Protein AF-A0A2V8G680-F1 (afdb_monomer)

Solvent-accessible surface area (backbone atoms only — not comparable to full-atom values): 12994 Å² total; per-residue (Å²): 142,80,86,82,80,80,78,80,77,82,78,77,76,82,74,88,68,82,79,74,78,67,34,54,28,15,37,29,29,53,39,60,62,35,61,92,33,38,63,59,24,50,52,25,58,73,55,29,75,52,75,62,48,34,36,27,34,24,34,37,50,54,82,73,49,31,65,66,48,45,65,73,75,55,82,48,91,48,58,45,80,43,80,43,74,67,73,53,68,86,53,36,51,60,50,25,57,75,70,44,68,27,82,39,79,44,81,43,60,40,61,26,37,50,43,41,58,49,63,44,52,51,51,54,54,48,74,74,33,95,61,55,78,46,79,52,56,41,27,35,28,18,46,99,86,64,51,75,78,49,46,48,60,80,78,41,76,64,79,65,51,80,54,64,90,78,60,90,80,85,75,86,78,77,76,94,83,70,76,32,39,40,43,40,65,95,55,66,54,75,42,69,64,82,95,80,81,91,74,91,77,82,87,82,86,84,80,87,84,137

Radius of gyration: 22.03 Å; Cα contacts (8 Å, |Δi|>4): 298; chains: 1; bounding box: 46×62×82 Å

Sequence (210 aa):
MTPIALRQQHQREPRSSIAVPAPIVSVAICTYNSLRFIDETLQSVFAQTFQDFEIVLVDDGSTDGSVDFIERHHSDPRVTIVRQPHQSLRVARPSAVAHSNGEFIAFLDQDDVWLPNKLERQVAAGRASEDAALIFSDCWLIDDSGHTIGRLSDQYDFSATSNCCSAGASSRIPPRSCARRLCDLSEASITTTSTSAITTSGYDSHAGTV

Secondary structure (DSSP, 8-state):
--PPPP-------------PPPPSEEEEEEESS-TTTHHHHHHHHHT-S---EEEEEEE----SSHHHHHHHH---TTEEEEE--S--HHHHHHHHHHT--SSEEEEEETT-EE-TTHHHHHHHHHHT-TTEEEEEEEEEEE-TTS-EEEEHHHHS-GGGGGGTTS-----PPPPTTS-EEEEEEEEEEEEE--S-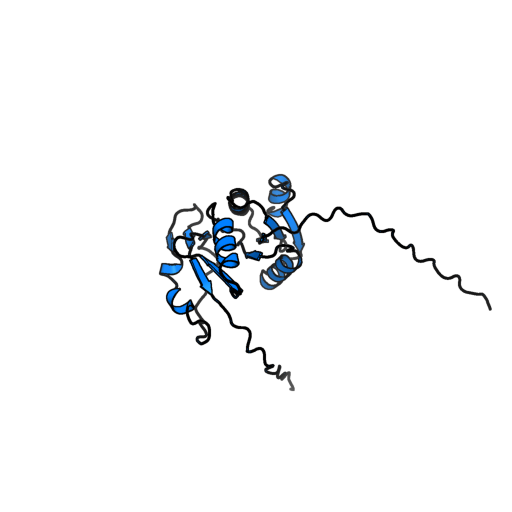--------------

Nearest PDB structures (foldseek):
  2z87-assembly3_B  TM=9.555E-01  e=1.726E-08  Escherichia coli
  8vh7-assembly2_B  TM=8.811E-01  e=2.514E-08  Pasteurella multocida
  1qgs-assembly1_A  TM=8.983E-01  e=1.064E-07  Bacillus subtilis
  1h7q-assembly1_A  TM=8.519E-01  e=4.422E-08  Bacillus subtilis
  1h7l-assembly1_A  TM=8.268E-01  e=8.281E-08  Bacillus subtilis

Foldseek 3Di:
DDDDDDDDDPDDDDDPDPPDDAFQEEEQEEDAQLLLAQVQAVVLVVLAPDDRYAYEYEYQAHDNCNVVCCVVPPPDPSYDYHYDHHDDPVVSVVVSVVPHRHPYYHYDYSRAHEDRHVVVVQSVVPVVDVQFPDKAAKWFWAFSVGHGPGIPCVVDVCVVLQPVVDDDDDDDDPPPPTTHTYGDHPPIDTHGDDPDDPDDDDDDDDDDDD

Structure (mmCIF, N/CA/C/O backbone):
data_AF-A0A2V8G680-F1
#
_entry.id   AF-A0A2V8G680-F1
#
loop_
_atom_site.group_PDB
_atom_site.id
_atom_site.type_symbol
_atom_site.label_atom_id
_atom_site.label_alt_id
_atom_site.label_comp_id
_atom_site.label_asym_id
_atom_site.label_entity_id
_atom_site.label_seq_id
_atom_site.pdbx_PDB_ins_code
_atom_site.Cartn_x
_atom_site.Cartn_y
_atom_site.Cartn_z
_atom_site.occupancy
_atom_site.B_iso_or_equiv
_atom_site.auth_seq_id
_atom_site.auth_comp_id
_atom_site.auth_asym_id
_atom_site.auth_atom_id
_atom_site.pdbx_PDB_model_num
ATOM 1 N N . MET A 1 1 ? -0.662 -8.712 65.184 1.00 43.12 1 MET A N 1
ATOM 2 C CA . MET A 1 1 ? 0.226 -8.823 64.008 1.00 43.12 1 MET A CA 1
ATOM 3 C C . MET A 1 1 ? -0.282 -9.981 63.169 1.00 43.12 1 MET A C 1
ATOM 5 O O . MET A 1 1 ? -0.150 -11.119 63.593 1.00 43.12 1 MET A O 1
ATOM 9 N N . THR A 1 2 ? -0.953 -9.688 62.059 1.00 34.62 2 THR A N 1
ATOM 10 C CA . THR A 1 2 ? -1.605 -10.683 61.191 1.00 34.62 2 THR A CA 1
ATOM 11 C C . THR A 1 2 ? -0.792 -10.770 59.900 1.00 34.62 2 THR A C 1
ATOM 13 O O . THR A 1 2 ? -0.533 -9.714 59.320 1.00 34.62 2 THR A O 1
ATOM 16 N N . PRO A 1 3 ? -0.340 -11.949 59.442 1.00 44.12 3 PRO A N 1
ATOM 17 C CA . PRO A 1 3 ? 0.428 -12.021 58.208 1.00 44.12 3 PRO A CA 1
ATOM 18 C C . PRO A 1 3 ? -0.498 -11.839 56.997 1.00 44.12 3 PRO A C 1
ATOM 20 O O . PRO A 1 3 ? -1.573 -12.431 56.913 1.00 44.12 3 PRO A O 1
ATOM 23 N N . ILE A 1 4 ? -0.065 -10.990 56.066 1.00 41.56 4 ILE A N 1
ATOM 24 C CA . ILE A 1 4 ? -0.702 -10.750 54.770 1.00 41.56 4 ILE A CA 1
ATOM 25 C C . ILE A 1 4 ? -0.419 -11.964 53.876 1.00 41.56 4 ILE A C 1
ATOM 27 O O . ILE A 1 4 ? 0.738 -12.310 53.644 1.00 41.56 4 ILE A O 1
ATOM 31 N N . ALA A 1 5 ? -1.470 -12.613 53.375 1.00 43.75 5 ALA A N 1
ATOM 32 C CA . ALA A 1 5 ? -1.354 -13.693 52.402 1.00 43.75 5 ALA A CA 1
ATOM 33 C C . ALA A 1 5 ? -0.843 -13.145 51.056 1.00 43.75 5 ALA A C 1
ATOM 35 O O . ALA A 1 5 ? -1.458 -12.250 50.471 1.00 43.75 5 ALA A O 1
ATOM 36 N N . LEU A 1 6 ? 0.274 -13.688 50.557 1.00 42.22 6 LEU A N 1
ATOM 37 C CA . LEU A 1 6 ? 0.757 -13.413 49.204 1.00 42.22 6 LEU A CA 1
ATOM 38 C C . LEU A 1 6 ? -0.286 -13.891 48.183 1.00 42.22 6 LEU A C 1
ATOM 40 O O . LEU A 1 6 ? -0.616 -15.076 48.122 1.00 42.22 6 LEU A O 1
ATOM 44 N N . ARG A 1 7 ? -0.774 -12.965 47.349 1.00 44.88 7 ARG A N 1
ATOM 45 C CA . ARG A 1 7 ? -1.528 -13.288 46.133 1.00 44.88 7 ARG A CA 1
ATOM 46 C C . ARG A 1 7 ? -0.656 -14.161 45.233 1.00 44.88 7 ARG A C 1
ATOM 48 O O . ARG A 1 7 ? 0.364 -13.698 44.729 1.00 44.88 7 ARG A O 1
ATOM 55 N N . GLN A 1 8 ? -1.085 -15.399 45.009 1.00 45.25 8 GLN A N 1
ATOM 56 C CA . GLN A 1 8 ? -0.527 -16.253 43.968 1.00 45.25 8 GLN A CA 1
ATOM 57 C C . GLN A 1 8 ? -0.794 -15.592 42.611 1.00 45.25 8 GLN A C 1
ATOM 59 O O . GLN A 1 8 ? -1.942 -15.396 42.207 1.00 45.25 8 GLN A O 1
ATOM 64 N N . GLN A 1 9 ? 0.278 -15.184 41.937 1.00 45.91 9 GLN A N 1
ATOM 65 C CA . GLN A 1 9 ? 0.225 -14.769 40.544 1.00 45.91 9 GLN A CA 1
ATOM 66 C C . GLN A 1 9 ? -0.119 -16.009 39.716 1.00 45.91 9 GLN A C 1
ATOM 68 O O . GLN A 1 9 ? 0.643 -16.971 39.693 1.00 45.91 9 GLN A O 1
ATOM 73 N N . HIS A 1 10 ? -1.282 -15.995 39.064 1.00 44.25 10 HIS A N 1
ATOM 74 C CA . HIS A 1 10 ? -1.621 -16.969 38.033 1.00 44.25 10 HIS A CA 1
ATOM 75 C C . HIS A 1 10 ? -0.584 -16.856 36.910 1.00 44.25 10 HIS A C 1
ATOM 77 O O . HIS A 1 10 ? -0.641 -15.930 36.099 1.00 44.25 10 HIS A O 1
ATOM 83 N N . GLN A 1 11 ? 0.373 -17.779 36.874 1.00 42.06 11 GLN A N 1
ATOM 84 C CA . GLN A 1 11 ? 1.239 -17.967 35.720 1.00 42.06 11 GLN A CA 1
ATOM 85 C C . GLN A 1 11 ? 0.372 -18.552 34.599 1.00 42.06 11 GLN A C 1
ATOM 87 O O . GLN A 1 11 ? -0.212 -19.624 34.744 1.00 42.06 11 GLN A O 1
ATOM 92 N N . ARG A 1 12 ? 0.205 -17.801 33.505 1.00 46.22 12 ARG A N 1
ATOM 93 C CA . ARG A 1 12 ? -0.400 -18.329 32.279 1.00 46.22 12 ARG A CA 1
ATOM 94 C C . ARG A 1 12 ? 0.621 -19.254 31.626 1.00 46.22 12 ARG A C 1
ATOM 96 O O . ARG A 1 12 ? 1.667 -18.786 31.189 1.00 46.22 12 ARG A O 1
ATOM 103 N N . GLU A 1 13 ? 0.291 -20.538 31.565 1.00 39.00 13 GLU A N 1
ATOM 104 C CA . GLU A 1 13 ? 1.014 -21.537 30.775 1.00 39.00 13 GLU A CA 1
ATOM 105 C C . GLU A 1 13 ? 1.167 -21.064 29.315 1.00 39.00 13 GLU A C 1
ATOM 107 O O . GLU A 1 13 ? 0.198 -20.548 28.736 1.00 39.00 13 GLU A O 1
ATOM 112 N N . PRO A 1 14 ? 2.349 -21.226 28.694 1.00 43.62 14 PRO A N 1
ATOM 113 C CA . PRO A 1 14 ? 2.548 -20.850 27.307 1.00 43.62 14 PRO A CA 1
ATOM 114 C C . PRO A 1 14 ? 1.749 -21.806 26.417 1.00 43.62 14 PRO A C 1
ATOM 116 O O . PRO A 1 14 ? 2.054 -22.993 26.300 1.00 43.62 14 PRO A O 1
ATOM 119 N N . ARG A 1 15 ? 0.707 -21.288 25.757 1.00 48.47 15 ARG A N 1
ATOM 120 C CA . ARG A 1 15 ? 0.109 -21.992 24.620 1.00 48.47 15 ARG A CA 1
ATOM 121 C C . ARG A 1 15 ? 1.191 -22.139 23.557 1.00 48.47 15 ARG A C 1
ATOM 123 O O . ARG A 1 15 ? 1.702 -21.138 23.071 1.00 48.47 15 ARG A O 1
ATOM 130 N N . SER A 1 16 ? 1.515 -23.384 23.217 1.00 53.59 16 SER A N 1
ATOM 131 C CA . SER A 1 16 ? 2.299 -23.745 22.036 1.00 53.59 16 SER A CA 1
ATOM 132 C C . SER A 1 16 ? 1.685 -23.064 20.809 1.00 53.59 16 SER A C 1
ATOM 134 O O . SER A 1 16 ? 0.643 -23.481 20.304 1.00 53.59 16 SER A O 1
ATOM 136 N N . SER A 1 17 ? 2.286 -21.954 20.387 1.00 59.25 17 SER A N 1
ATOM 137 C CA . SER A 1 17 ? 1.968 -21.282 19.137 1.00 59.25 17 SER A CA 1
ATOM 138 C C . SER A 1 17 ? 2.817 -21.926 18.054 1.00 59.25 17 SER A C 1
ATOM 140 O O . SER A 1 17 ? 4.046 -21.870 18.110 1.00 59.25 17 SER A O 1
ATOM 142 N N . ILE A 1 18 ? 2.169 -22.540 17.071 1.00 53.44 18 ILE A N 1
ATOM 143 C CA . ILE A 1 18 ? 2.801 -22.827 15.785 1.00 53.44 18 ILE A CA 1
ATOM 144 C C . ILE A 1 18 ? 3.318 -21.478 15.271 1.00 53.44 18 ILE A C 1
ATOM 146 O O . ILE A 1 18 ? 2.522 -20.572 15.032 1.00 53.44 18 ILE A O 1
ATOM 150 N N . ALA A 1 19 ? 4.638 -21.309 15.198 1.00 59.81 19 ALA A N 1
ATOM 151 C CA . ALA A 1 19 ? 5.236 -20.112 14.629 1.00 59.81 19 ALA A CA 1
ATOM 152 C C . ALA A 1 19 ? 4.935 -20.127 13.129 1.00 59.81 19 ALA A C 1
ATOM 154 O O . ALA A 1 19 ? 5.521 -20.913 12.385 1.00 59.81 19 ALA A O 1
ATOM 155 N N . VAL A 1 20 ? 3.968 -19.318 12.701 1.00 65.81 20 VAL A N 1
ATOM 156 C CA . VAL A 1 20 ? 3.776 -19.034 11.279 1.00 65.81 20 VAL A CA 1
ATOM 157 C C . VAL A 1 20 ? 5.032 -18.281 10.826 1.00 65.81 20 VAL A C 1
ATOM 159 O O . VAL A 1 20 ? 5.397 -17.309 11.493 1.00 65.81 20 VAL A O 1
ATOM 162 N N . PRO A 1 21 ? 5.746 -18.742 9.782 1.00 78.75 21 PRO A N 1
ATOM 163 C CA . PRO A 1 21 ? 6.904 -18.022 9.268 1.00 78.75 21 PRO A CA 1
ATOM 164 C C . PRO A 1 21 ? 6.504 -16.591 8.912 1.00 78.75 21 PRO A C 1
ATOM 166 O O . PRO A 1 21 ? 5.434 -16.378 8.341 1.00 78.75 21 PRO A O 1
ATOM 169 N N . ALA A 1 22 ? 7.344 -15.624 9.276 1.00 87.50 22 ALA A N 1
ATOM 170 C CA . ALA A 1 22 ? 7.123 -14.237 8.897 1.00 87.50 22 ALA A CA 1
ATOM 171 C C . ALA A 1 22 ? 7.129 -14.106 7.360 1.00 87.50 22 ALA A C 1
ATOM 173 O O . ALA A 1 22 ? 7.955 -14.765 6.718 1.00 87.50 22 ALA A O 1
ATOM 174 N N . PRO A 1 23 ? 6.230 -13.293 6.774 1.00 95.12 23 PRO A N 1
ATOM 175 C CA . PRO A 1 23 ? 6.187 -13.086 5.329 1.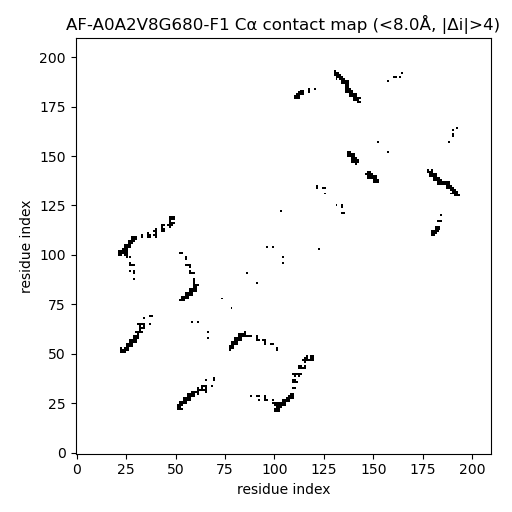00 95.12 23 PRO A CA 1
ATOM 176 C C . PRO A 1 23 ? 7.447 -12.362 4.842 1.00 95.12 23 PRO A C 1
ATOM 178 O O . PRO A 1 23 ? 8.140 -11.706 5.618 1.00 95.12 23 PRO A O 1
ATOM 181 N N . ILE A 1 24 ? 7.746 -12.407 3.544 1.00 97.06 24 ILE A N 1
ATOM 182 C CA . ILE A 1 24 ? 8.858 -11.606 2.999 1.00 97.06 24 ILE A CA 1
ATOM 183 C C . ILE A 1 24 ? 8.479 -10.122 2.921 1.00 97.06 24 ILE A C 1
ATOM 185 O O . ILE A 1 24 ? 9.318 -9.263 3.190 1.00 97.06 24 ILE A O 1
ATOM 189 N N . VAL A 1 25 ? 7.231 -9.808 2.558 1.00 98.12 25 VAL A N 1
ATOM 190 C CA . VAL A 1 25 ? 6.760 -8.423 2.401 1.00 98.12 25 VAL A CA 1
ATOM 191 C C . VAL A 1 25 ? 5.568 -8.135 3.312 1.00 98.12 25 VAL A C 1
ATOM 193 O O . VAL A 1 25 ? 4.575 -8.855 3.278 1.00 98.12 25 VAL A O 1
ATOM 196 N N . SER A 1 26 ? 5.609 -7.027 4.048 1.00 98.50 26 SER A N 1
ATOM 197 C CA . SER A 1 26 ? 4.414 -6.394 4.616 1.00 98.50 26 SER A CA 1
ATOM 198 C C . SER A 1 26 ? 3.967 -5.251 3.713 1.00 98.50 26 SER A C 1
ATOM 200 O O . SER A 1 26 ? 4.677 -4.256 3.549 1.00 98.50 26 SER A O 1
ATOM 202 N N . VAL A 1 27 ? 2.779 -5.372 3.128 1.00 98.50 27 VAL A N 1
ATOM 203 C CA . VAL A 1 27 ? 2.139 -4.285 2.386 1.00 98.50 27 VAL A CA 1
ATOM 204 C C . VAL A 1 27 ? 1.398 -3.398 3.382 1.00 98.50 27 VAL A C 1
ATOM 206 O O . VAL A 1 27 ? 0.370 -3.783 3.934 1.00 98.50 27 VAL A O 1
ATOM 209 N N . ALA A 1 28 ? 1.946 -2.214 3.637 1.00 98.31 28 ALA A N 1
ATOM 210 C CA . ALA A 1 28 ? 1.437 -1.263 4.616 1.00 98.31 28 ALA A CA 1
ATOM 211 C C . ALA A 1 28 ? 0.509 -0.240 3.945 1.00 98.31 28 ALA A C 1
ATOM 213 O O . ALA A 1 28 ? 0.973 0.625 3.194 1.00 98.31 28 ALA A O 1
ATOM 214 N N . ILE A 1 29 ? -0.789 -0.310 4.255 1.00 98.06 29 ILE A N 1
ATOM 215 C CA . ILE A 1 29 ? -1.832 0.574 3.715 1.00 98.06 29 ILE A CA 1
ATOM 216 C C . ILE A 1 29 ? -2.414 1.399 4.861 1.00 98.06 29 ILE A C 1
ATOM 218 O O . ILE A 1 29 ? -2.965 0.857 5.814 1.00 98.06 29 ILE A O 1
ATOM 222 N N . CYS A 1 30 ? -2.307 2.723 4.788 1.00 97.25 30 CYS A N 1
ATOM 223 C CA . CYS A 1 30 ? -2.974 3.618 5.737 1.00 97.25 30 CYS A CA 1
ATOM 224 C C . CYS A 1 30 ? -4.252 4.150 5.098 1.00 97.25 30 CYS A C 1
ATOM 226 O O . CYS A 1 30 ? -4.174 4.792 4.049 1.00 97.25 30 CYS A O 1
ATOM 228 N N . THR A 1 31 ? -5.396 3.909 5.737 1.00 96.12 31 THR A N 1
ATOM 229 C CA . THR A 1 31 ? -6.705 4.277 5.212 1.00 96.12 31 THR A CA 1
ATOM 230 C C . THR A 1 31 ? -7.429 5.329 6.056 1.00 96.12 31 THR A C 1
ATOM 232 O O . THR A 1 31 ? -7.359 5.313 7.280 1.00 96.12 31 THR A O 1
ATOM 235 N N . TYR A 1 32 ? -8.123 6.252 5.395 1.00 96.81 32 TYR A N 1
ATOM 236 C CA . TYR A 1 32 ? -9.062 7.216 5.957 1.00 96.81 32 TYR A 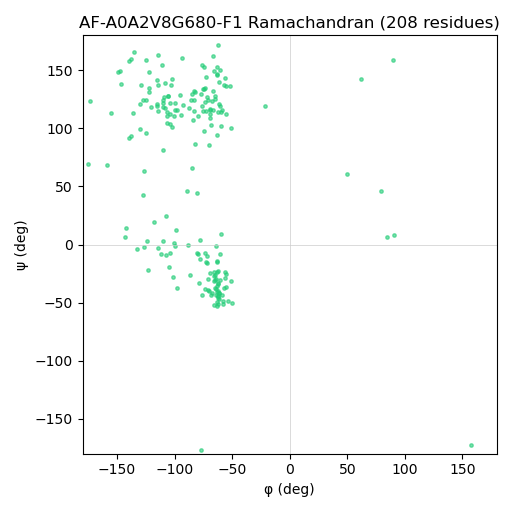CA 1
ATOM 237 C C . TYR A 1 32 ? -10.053 7.641 4.868 1.00 96.81 32 TYR A C 1
ATOM 239 O O . TYR A 1 32 ? -9.664 8.322 3.915 1.00 96.81 32 TYR A O 1
ATOM 247 N N . ASN A 1 33 ? -11.322 7.267 5.035 1.00 97.00 33 ASN A N 1
ATOM 248 C CA . ASN A 1 33 ? -12.432 7.577 4.130 1.00 97.00 33 ASN A CA 1
ATOM 249 C C . ASN A 1 33 ? -12.138 7.269 2.646 1.00 97.00 33 ASN A C 1
ATOM 251 O O . ASN A 1 33 ? -12.122 8.167 1.799 1.00 97.00 33 ASN A O 1
ATOM 255 N N . SER A 1 34 ? -11.868 6.001 2.343 1.00 95.50 34 SER A N 1
ATOM 256 C CA . SER A 1 34 ? -11.427 5.508 1.032 1.00 95.50 34 SER A CA 1
ATOM 257 C C . SER A 1 34 ? -12.378 4.527 0.374 1.00 95.50 34 SER A C 1
ATOM 259 O O . SER A 1 34 ? -11.975 3.836 -0.564 1.00 95.50 34 SER A O 1
ATOM 261 N N . LEU A 1 35 ? -13.645 4.484 0.795 1.00 96.69 35 LEU A N 1
ATOM 262 C CA . LEU A 1 35 ? -14.617 3.506 0.304 1.00 96.69 35 LEU A CA 1
ATOM 263 C C . LEU A 1 35 ? -14.675 3.465 -1.232 1.00 96.69 35 LEU A C 1
ATOM 265 O O . LEU A 1 35 ? -14.914 2.416 -1.822 1.00 96.69 35 LEU A O 1
ATOM 269 N N . ARG A 1 36 ? -14.419 4.606 -1.880 1.00 95.81 36 ARG A N 1
ATOM 270 C CA . ARG A 1 36 ? -14.389 4.737 -3.337 1.00 95.81 36 ARG A CA 1
ATOM 271 C C . ARG A 1 36 ? -13.288 3.912 -4.023 1.00 95.81 36 ARG A C 1
ATOM 273 O O . ARG A 1 36 ? -13.522 3.462 -5.139 1.00 95.81 36 ARG A O 1
ATOM 280 N N . PHE A 1 37 ? -12.111 3.762 -3.417 1.00 95.44 37 PHE A N 1
ATOM 281 C CA . PHE A 1 37 ? -10.915 3.243 -4.101 1.00 95.44 37 PHE A CA 1
ATOM 282 C C . PHE A 1 37 ? -10.301 2.008 -3.445 1.00 95.44 37 PHE A C 1
ATOM 284 O O . PHE A 1 37 ? -9.618 1.244 -4.123 1.00 95.44 37 PHE A O 1
ATOM 291 N N . ILE A 1 38 ? -10.571 1.779 -2.158 1.00 96.38 38 ILE A N 1
ATOM 292 C CA . ILE A 1 38 ? -9.859 0.764 -1.379 1.00 96.38 38 ILE A CA 1
ATOM 293 C C . ILE A 1 38 ? -10.020 -0.655 -1.926 1.00 96.38 38 ILE A C 1
ATOM 295 O O . ILE A 1 38 ? -9.103 -1.464 -1.805 1.00 96.38 38 ILE A O 1
ATOM 299 N N . ASP A 1 39 ? -11.157 -0.954 -2.560 1.00 96.75 39 ASP A N 1
ATOM 300 C CA . ASP A 1 39 ? -11.367 -2.249 -3.204 1.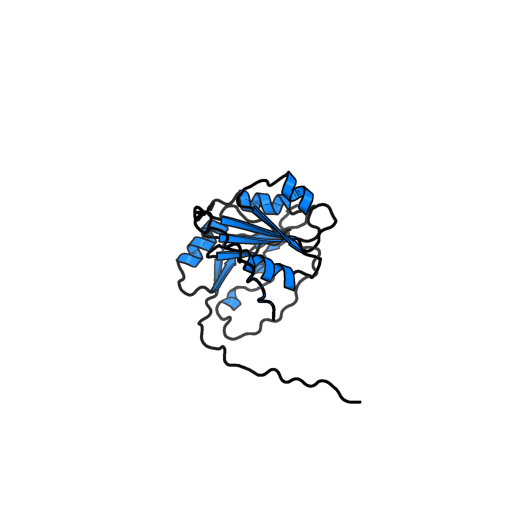00 96.75 39 ASP A CA 1
ATOM 301 C C . ASP A 1 39 ? -10.369 -2.472 -4.343 1.00 96.75 39 ASP A C 1
ATOM 303 O O . ASP A 1 39 ? -9.659 -3.471 -4.358 1.00 96.75 39 ASP A O 1
ATOM 307 N N . GLU A 1 40 ? -10.247 -1.505 -5.254 1.00 96.94 40 GLU A N 1
ATOM 308 C CA . GLU A 1 40 ? -9.326 -1.583 -6.390 1.00 96.94 40 GLU A CA 1
ATOM 309 C C . GLU A 1 40 ? -7.868 -1.692 -5.919 1.00 96.94 40 GLU A C 1
ATOM 311 O O . GLU A 1 40 ? -7.104 -2.522 -6.421 1.00 96.94 40 GLU A O 1
ATOM 316 N N . THR A 1 41 ? -7.503 -0.912 -4.898 1.00 97.44 41 THR A N 1
ATOM 317 C CA . THR A 1 41 ? -6.183 -0.972 -4.264 1.00 97.44 41 THR A CA 1
ATOM 318 C C . THR A 1 41 ? -5.894 -2.368 -3.714 1.00 97.44 41 THR A C 1
ATOM 320 O O . THR A 1 41 ? -4.866 -2.954 -4.061 1.00 97.44 41 THR A O 1
ATOM 323 N N . LEU A 1 42 ? -6.803 -2.949 -2.923 1.00 97.62 42 LEU A N 1
ATOM 324 C CA . LEU A 1 42 ? -6.632 -4.290 -2.352 1.00 97.62 42 LEU A CA 1
ATOM 325 C C . LEU A 1 42 ? -6.588 -5.380 -3.428 1.00 97.62 42 LEU A C 1
ATOM 327 O O . LEU A 1 42 ? -5.703 -6.236 -3.389 1.00 97.62 42 LEU A O 1
ATOM 331 N N . GLN A 1 43 ? -7.474 -5.324 -4.427 1.00 97.56 43 GLN A N 1
ATOM 332 C CA . GLN A 1 43 ? -7.464 -6.267 -5.552 1.00 97.56 43 GLN A CA 1
ATOM 333 C C . GLN A 1 43 ? -6.117 -6.255 -6.287 1.00 97.56 43 GLN A C 1
ATOM 335 O O . GLN A 1 43 ? -5.609 -7.313 -6.657 1.00 97.56 43 GLN A O 1
ATOM 340 N N . SER A 1 44 ? -5.486 -5.086 -6.436 1.00 98.12 44 SER A N 1
ATOM 341 C CA . SER A 1 44 ? -4.163 -4.975 -7.067 1.00 98.12 44 SER A CA 1
ATOM 342 C C . SER A 1 44 ? -3.044 -5.661 -6.272 1.00 98.12 44 SER A C 1
ATOM 344 O O . SER A 1 44 ? -2.100 -6.196 -6.863 1.00 98.12 44 SER A O 1
ATOM 346 N N . VAL A 1 45 ? -3.165 -5.700 -4.939 1.00 98.12 45 VAL A N 1
ATOM 347 C CA . VAL A 1 45 ? -2.234 -6.414 -4.056 1.00 98.12 45 VAL A CA 1
ATOM 348 C C . VAL A 1 45 ? -2.489 -7.919 -4.109 1.00 98.12 45 VAL A C 1
ATOM 350 O O . VAL A 1 45 ? -1.549 -8.700 -4.241 1.00 98.12 45 VAL A O 1
ATOM 353 N N . PHE A 1 46 ? -3.749 -8.356 -4.079 1.00 97.69 46 PHE A N 1
ATOM 354 C CA . PHE A 1 46 ? -4.072 -9.782 -4.191 1.00 97.69 46 PHE A CA 1
ATOM 355 C C . PHE A 1 46 ? -3.693 -10.377 -5.551 1.00 97.69 46 PHE A C 1
ATOM 357 O O . PHE A 1 46 ? -3.312 -11.546 -5.624 1.00 97.69 46 PHE A O 1
ATOM 364 N N . ALA A 1 47 ? -3.733 -9.565 -6.609 1.00 97.56 47 ALA A N 1
ATOM 365 C CA . ALA A 1 47 ? -3.343 -9.944 -7.962 1.00 97.56 47 ALA A CA 1
ATOM 366 C C . ALA A 1 47 ? -1.819 -9.972 -8.203 1.00 97.56 47 ALA A C 1
ATOM 368 O O . ALA A 1 47 ? -1.396 -10.199 -9.340 1.00 97.56 47 ALA A O 1
ATOM 369 N N . GLN A 1 48 ? -0.983 -9.733 -7.184 1.00 98.25 48 GLN A N 1
ATOM 370 C CA . GLN A 1 48 ? 0.472 -9.776 -7.352 1.00 98.25 48 GLN A CA 1
ATOM 371 C C . GLN A 1 48 ? 0.960 -11.178 -7.753 1.00 98.25 48 GLN A C 1
ATOM 373 O O . GLN A 1 48 ? 0.438 -12.190 -7.302 1.00 98.25 48 GLN A O 1
ATOM 378 N N . THR A 1 49 ? 2.002 -11.283 -8.576 1.00 97.88 49 THR A N 1
ATOM 379 C CA . THR A 1 49 ? 2.627 -12.576 -8.918 1.00 97.88 49 THR A CA 1
ATOM 380 C C . THR A 1 49 ? 3.398 -13.162 -7.734 1.00 97.88 49 THR A C 1
ATOM 382 O O . THR A 1 49 ? 3.481 -14.378 -7.574 1.00 97.88 49 THR A O 1
ATOM 385 N N . PHE A 1 50 ? 3.916 -12.297 -6.865 1.00 97.81 50 PHE A N 1
ATOM 386 C CA . PHE A 1 50 ? 4.567 -12.659 -5.613 1.00 97.81 50 PHE A CA 1
ATOM 387 C C . PHE A 1 50 ? 3.530 -12.814 -4.496 1.00 97.81 50 PHE A C 1
ATOM 389 O O . PHE A 1 50 ? 2.775 -11.882 -4.242 1.00 97.81 50 PHE A O 1
ATOM 396 N N . GLN A 1 51 ? 3.494 -13.974 -3.831 1.00 97.12 51 GLN A N 1
ATOM 397 C CA . GLN A 1 51 ? 2.420 -14.342 -2.890 1.00 97.12 51 GLN A CA 1
ATOM 398 C C . GLN A 1 51 ? 2.852 -14.421 -1.417 1.00 97.12 51 GLN A C 1
ATOM 400 O O . GLN A 1 51 ? 1.994 -14.560 -0.546 1.00 97.12 51 GLN A O 1
ATOM 405 N N . ASP A 1 52 ? 4.153 -14.317 -1.128 1.00 97.56 52 ASP A N 1
ATOM 406 C CA . ASP A 1 52 ? 4.702 -14.373 0.234 1.00 97.56 52 ASP A CA 1
ATOM 407 C C . ASP A 1 52 ? 4.667 -12.993 0.914 1.00 97.56 52 ASP A C 1
ATOM 409 O O . ASP A 1 52 ? 5.690 -12.340 1.147 1.00 97.56 52 ASP A O 1
ATOM 413 N N . PHE A 1 53 ? 3.448 -12.509 1.154 1.00 98.00 53 PHE A N 1
ATOM 414 C CA . PHE A 1 53 ? 3.194 -11.209 1.761 1.00 98.00 53 PHE A CA 1
ATOM 415 C C . PHE A 1 53 ? 2.068 -11.254 2.798 1.00 98.00 53 PHE A C 1
ATOM 417 O O . PHE A 1 53 ? 1.189 -12.115 2.756 1.00 98.00 53 PHE A O 1
ATOM 424 N N . GLU A 1 54 ? 2.058 -10.260 3.682 1.00 97.94 54 GLU A N 1
ATOM 425 C CA . GLU A 1 54 ? 0.893 -9.861 4.477 1.00 97.94 54 GLU A CA 1
ATOM 426 C C . GLU A 1 54 ? 0.436 -8.448 4.092 1.00 97.94 54 GLU A C 1
ATOM 428 O O . GLU A 1 54 ? 1.188 -7.675 3.495 1.00 97.94 54 GLU A O 1
ATOM 433 N N . ILE A 1 55 ? -0.793 -8.095 4.460 1.00 98.31 55 ILE A N 1
ATOM 434 C CA . ILE A 1 55 ? -1.338 -6.744 4.341 1.00 98.31 55 ILE A CA 1
ATOM 435 C C . ILE A 1 55 ? -1.600 -6.218 5.749 1.00 98.31 55 ILE A C 1
ATOM 437 O O . ILE A 1 55 ? -2.397 -6.781 6.497 1.00 98.31 55 ILE A O 1
ATOM 441 N N . VAL A 1 56 ? -0.965 -5.099 6.086 1.00 98.19 56 VAL A N 1
ATOM 442 C CA . VAL A 1 56 ? -1.212 -4.354 7.321 1.00 98.19 56 VAL A CA 1
ATOM 443 C C . VAL A 1 56 ? -1.983 -3.095 6.958 1.00 98.19 56 VAL A C 1
ATOM 445 O O . VAL A 1 56 ? -1.424 -2.140 6.414 1.00 98.19 56 VAL A O 1
ATOM 448 N N . LEU A 1 57 ? -3.279 -3.099 7.256 1.00 97.88 57 LEU A N 1
ATOM 449 C CA . LEU A 1 57 ? -4.184 -2.001 6.957 1.00 97.88 57 LEU A CA 1
ATOM 450 C C . LEU A 1 57 ? -4.494 -1.215 8.232 1.00 97.88 57 LEU A C 1
ATOM 452 O O . LEU A 1 57 ? -5.149 -1.719 9.141 1.00 97.88 57 LEU A O 1
ATOM 456 N N . VAL A 1 58 ? -4.027 0.030 8.305 1.00 97.88 58 VAL A N 1
ATOM 457 C CA . VAL A 1 58 ? -4.277 0.927 9.439 1.00 97.88 58 VAL A CA 1
ATOM 458 C C . VAL A 1 58 ? -5.395 1.894 9.084 1.00 97.88 58 VAL A C 1
ATOM 460 O O . VAL A 1 58 ? -5.192 2.788 8.268 1.00 97.88 58 VAL A O 1
ATOM 463 N N . ASP A 1 59 ? -6.555 1.744 9.713 1.00 97.38 59 ASP A N 1
ATOM 464 C CA . ASP A 1 59 ? -7.653 2.702 9.628 1.00 97.38 59 ASP A CA 1
ATOM 465 C C . ASP A 1 59 ? -7.469 3.857 10.619 1.00 97.38 59 ASP A C 1
ATOM 467 O O . ASP A 1 59 ? -7.522 3.666 11.834 1.00 97.38 59 ASP A O 1
ATOM 471 N N . ASP A 1 60 ? -7.292 5.066 10.088 1.00 96.06 60 ASP A N 1
ATOM 472 C CA . ASP A 1 60 ? -7.140 6.323 10.826 1.00 96.06 60 ASP A CA 1
ATOM 473 C C . ASP A 1 60 ? -8.502 6.989 11.089 1.00 96.06 60 ASP A C 1
ATOM 475 O O . ASP A 1 60 ? -8.684 8.187 10.864 1.00 96.06 60 ASP A O 1
ATOM 479 N N . GLY A 1 61 ? -9.474 6.196 11.546 1.00 95.69 61 GLY A N 1
ATOM 480 C CA . GLY A 1 61 ? -10.780 6.659 12.005 1.00 95.69 61 GLY A CA 1
ATOM 481 C C . GLY A 1 61 ? -11.772 6.970 10.886 1.00 95.69 61 GLY A C 1
ATOM 482 O O . GLY A 1 61 ? -12.420 8.019 10.937 1.00 95.69 61 GLY A O 1
ATOM 483 N N . SER A 1 62 ? -11.896 6.093 9.883 1.00 97.00 62 SER A N 1
ATOM 484 C CA . SER A 1 62 ? -12.868 6.277 8.795 1.00 97.00 62 SER A CA 1
ATOM 485 C C . SER A 1 62 ? -14.315 6.265 9.298 1.00 97.00 62 SER A C 1
ATOM 487 O O . SER A 1 62 ? -14.680 5.534 10.219 1.00 97.00 62 SER A O 1
ATOM 489 N N . THR A 1 63 ? -15.169 7.049 8.643 1.00 96.88 63 THR A N 1
ATOM 490 C CA . THR A 1 63 ? -16.605 7.176 8.946 1.00 96.88 63 THR A CA 1
ATOM 491 C C . THR A 1 63 ? -17.505 6.942 7.734 1.00 96.88 63 THR A C 1
ATOM 493 O O . THR A 1 63 ? -18.726 6.953 7.864 1.00 96.88 63 THR A O 1
ATOM 496 N N . ASP A 1 64 ? -16.924 6.701 6.560 1.00 97.56 64 ASP A N 1
ATOM 497 C CA . ASP A 1 64 ? -17.640 6.498 5.297 1.00 97.56 64 ASP A CA 1
ATOM 498 C C . ASP A 1 64 ? -18.047 5.036 5.031 1.00 97.56 64 ASP A C 1
ATOM 500 O O . ASP A 1 64 ? -18.653 4.750 4.003 1.00 97.56 64 ASP A O 1
ATOM 504 N N . GLY A 1 65 ? -17.722 4.110 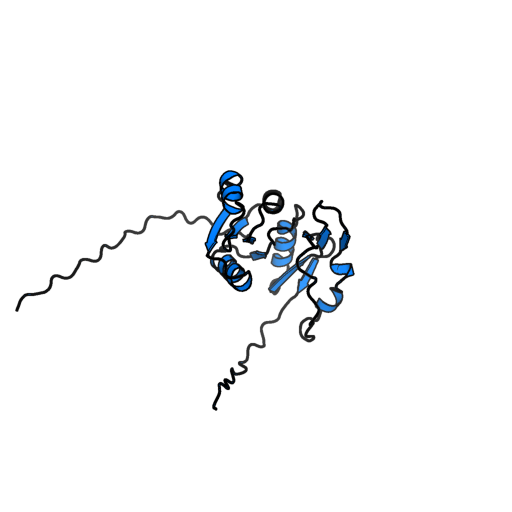5.938 1.00 96.50 65 GLY A N 1
ATOM 505 C CA . GLY A 1 65 ? -17.966 2.675 5.772 1.00 96.50 65 GLY A CA 1
ATOM 506 C C . GLY A 1 65 ? -16.820 1.898 5.113 1.00 96.50 65 GLY A C 1
ATOM 507 O O . GLY A 1 65 ? -16.994 0.709 4.847 1.00 96.50 65 GLY A O 1
ATOM 508 N N . SER A 1 66 ? -15.651 2.520 4.889 1.00 95.25 66 SER A N 1
ATOM 509 C CA . SER A 1 66 ? -14.452 1.855 4.340 1.00 95.25 66 SER A CA 1
ATOM 510 C C . SER A 1 66 ? -14.111 0.559 5.076 1.00 95.25 66 SER A C 1
ATOM 512 O O . SER A 1 66 ? -13.947 -0.484 4.452 1.00 95.25 66 SER A O 1
ATOM 514 N N . VAL A 1 67 ? -14.043 0.596 6.410 1.00 94.69 67 VAL A N 1
ATOM 515 C CA . VAL A 1 67 ? -13.630 -0.575 7.199 1.00 94.69 67 VAL A CA 1
ATOM 516 C C . VAL A 1 67 ? -14.659 -1.697 7.135 1.00 94.69 67 VAL A C 1
ATOM 518 O O . VAL A 1 67 ? -14.298 -2.846 6.901 1.00 94.69 67 VAL A O 1
ATOM 521 N N . ASP A 1 68 ? -15.944 -1.359 7.258 1.00 95.69 68 ASP A N 1
ATOM 522 C CA . ASP A 1 68 ? -17.028 -2.337 7.156 1.00 95.69 68 ASP A CA 1
ATOM 523 C C . ASP A 1 68 ? -17.071 -2.985 5.768 1.00 95.69 68 ASP A C 1
ATOM 525 O O . ASP A 1 68 ? -17.481 -4.136 5.628 1.00 95.69 68 ASP A O 1
ATOM 529 N N . PHE A 1 69 ? -16.706 -2.246 4.717 1.00 95.88 69 PHE A N 1
ATOM 530 C CA . PHE A 1 69 ? -16.541 -2.805 3.380 1.00 95.88 69 PHE A CA 1
ATOM 531 C C . PHE A 1 69 ? -15.375 -3.802 3.349 1.00 95.88 69 PHE A C 1
ATOM 533 O O . PHE A 1 69 ? -15.571 -4.948 2.947 1.00 95.88 69 PHE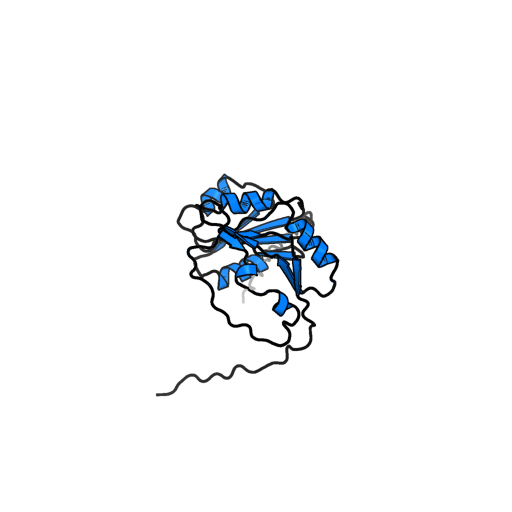 A O 1
ATOM 540 N N . ILE A 1 70 ? -14.193 -3.410 3.831 1.00 94.38 70 ILE A N 1
ATOM 541 C CA . ILE A 1 70 ? -12.998 -4.266 3.816 1.00 94.38 70 ILE A CA 1
ATOM 542 C C . ILE A 1 70 ? -13.260 -5.575 4.568 1.00 94.38 70 ILE A C 1
ATOM 544 O O . ILE A 1 70 ? -13.042 -6.650 4.019 1.00 94.38 70 ILE A O 1
ATOM 548 N N . GLU A 1 71 ? -13.808 -5.511 5.782 1.00 93.88 71 GLU A N 1
ATOM 549 C CA . GLU A 1 71 ? -14.076 -6.706 6.595 1.00 93.88 71 GLU A CA 1
ATOM 550 C C . GLU A 1 71 ? -15.075 -7.671 5.946 1.00 93.88 71 GLU A C 1
ATOM 552 O O . GLU A 1 71 ? -14.946 -8.887 6.093 1.00 93.88 71 GLU A O 1
ATOM 557 N N . ARG A 1 72 ? -16.065 -7.144 5.214 1.00 94.06 72 ARG A N 1
ATOM 558 C CA . ARG A 1 72 ? -17.082 -7.961 4.536 1.00 94.06 72 ARG A CA 1
ATOM 559 C C . ARG A 1 72 ? -16.596 -8.576 3.230 1.00 94.06 72 ARG A C 1
ATOM 561 O O . ARG A 1 72 ? -17.068 -9.654 2.875 1.00 94.06 72 ARG A O 1
ATOM 568 N N . HIS A 1 73 ? -15.723 -7.886 2.501 1.00 92.06 73 HIS A N 1
ATOM 569 C CA . HIS A 1 73 ? -15.342 -8.269 1.139 1.00 92.06 73 HIS A CA 1
ATOM 570 C C . HIS A 1 73 ? -13.951 -8.911 1.046 1.00 92.06 73 HIS A C 1
ATOM 572 O O . HIS A 1 73 ? -13.694 -9.639 0.091 1.00 92.06 73 HIS A O 1
ATOM 578 N N . HIS A 1 74 ? -13.089 -8.716 2.049 1.00 90.06 74 HIS A N 1
ATOM 579 C CA . HIS A 1 74 ? -11.685 -9.140 2.033 1.00 90.06 74 HIS A CA 1
ATOM 580 C C . HIS A 1 74 ? -11.324 -9.987 3.259 1.00 90.06 74 HIS A C 1
ATOM 582 O O . HIS A 1 74 ? -10.481 -9.618 4.072 1.00 90.06 74 HIS A O 1
ATOM 588 N N . SER A 1 75 ? -11.954 -11.158 3.396 1.00 88.19 75 SER A N 1
ATOM 589 C CA . SER A 1 75 ? -11.661 -12.131 4.466 1.00 88.19 75 SER A CA 1
ATOM 590 C C . SER A 1 75 ? -10.418 -12.994 4.180 1.00 88.19 75 SER A C 1
ATOM 592 O O . SER A 1 75 ? -10.446 -14.213 4.354 1.00 88.19 75 SER A O 1
ATOM 594 N N . ASP A 1 76 ? -9.334 -12.379 3.705 1.00 92.62 76 ASP A N 1
ATOM 595 C CA . ASP A 1 76 ? -8.064 -13.065 3.454 1.00 92.62 76 ASP A CA 1
ATOM 596 C C . ASP A 1 76 ? -7.237 -13.122 4.756 1.00 92.62 76 ASP A C 1
ATOM 598 O O . ASP A 1 76 ? -7.056 -12.089 5.405 1.00 92.62 76 ASP A O 1
ATOM 602 N N . PRO A 1 77 ? -6.717 -14.296 5.166 1.00 93.00 77 PRO A N 1
ATOM 603 C CA . PRO A 1 77 ? -5.951 -14.438 6.408 1.00 93.00 77 PRO A CA 1
ATOM 604 C C . PRO A 1 77 ? -4.646 -13.629 6.436 1.00 93.00 77 PRO A C 1
ATOM 606 O O . PRO A 1 77 ? -4.063 -13.468 7.505 1.00 93.00 77 PRO A O 1
ATOM 609 N N . ARG A 1 78 ? -4.179 -13.128 5.286 1.00 95.00 78 ARG A N 1
ATOM 610 C CA . ARG A 1 78 ? -3.019 -12.234 5.182 1.00 95.00 78 ARG A CA 1
ATOM 611 C C . ARG A 1 78 ? -3.341 -10.794 5.576 1.00 95.00 78 ARG A C 1
ATOM 613 O O . ARG A 1 78 ? -2.413 -10.007 5.723 1.00 95.00 78 ARG A O 1
ATOM 620 N N . VAL A 1 79 ? -4.616 -10.423 5.713 1.00 96.06 79 VAL A N 1
ATOM 621 C CA . VAL A 1 79 ? -5.032 -9.051 6.032 1.00 96.06 79 VAL A CA 1
ATOM 622 C C . VAL A 1 79 ? -5.190 -8.881 7.537 1.00 96.06 79 VAL A C 1
ATOM 624 O O . VAL A 1 79 ? -6.037 -9.509 8.169 1.00 96.06 79 VAL A O 1
ATOM 627 N N . THR A 1 80 ? -4.421 -7.954 8.102 1.00 96.00 80 THR A N 1
ATOM 628 C CA . THR A 1 80 ? -4.595 -7.464 9.471 1.00 96.00 80 THR A CA 1
ATOM 629 C C . THR A 1 80 ? -5.092 -6.026 9.433 1.00 96.00 80 THR A C 1
ATOM 631 O O . THR A 1 80 ? -4.448 -5.159 8.844 1.00 96.00 80 THR A O 1
ATOM 634 N N . ILE A 1 81 ? -6.223 -5.762 10.092 1.00 96.69 81 ILE A N 1
ATOM 635 C CA . ILE A 1 81 ? -6.801 -4.419 10.211 1.00 96.69 81 ILE A CA 1
ATOM 636 C C . ILE A 1 81 ? -6.524 -3.871 11.610 1.00 96.69 81 ILE A C 1
ATOM 638 O O . ILE A 1 81 ? -6.947 -4.446 12.614 1.00 96.69 81 ILE A O 1
ATOM 642 N N . VAL A 1 82 ? -5.851 -2.727 11.674 1.00 96.31 82 VAL A N 1
ATOM 643 C CA . VAL A 1 82 ? -5.583 -1.972 12.900 1.00 96.31 82 VAL A CA 1
ATOM 644 C C . VAL A 1 82 ? -6.416 -0.701 12.857 1.00 96.31 82 VAL A C 1
ATOM 646 O O . VAL A 1 82 ? -6.276 0.097 11.940 1.00 96.31 82 VAL A O 1
ATOM 649 N N . ARG A 1 83 ? -7.282 -0.488 13.847 1.00 95.75 83 ARG A N 1
ATOM 650 C CA . ARG A 1 83 ? -8.116 0.720 13.927 1.00 95.75 83 ARG A CA 1
ATOM 651 C C . ARG A 1 83 ? -7.561 1.684 14.967 1.00 95.75 83 ARG A C 1
ATOM 653 O O . ARG A 1 83 ? -7.222 1.268 16.075 1.00 95.75 83 ARG A O 1
ATOM 660 N N . GLN A 1 84 ? -7.539 2.971 14.642 1.00 93.38 84 GLN A N 1
ATOM 661 C CA . GLN A 1 84 ? -7.163 4.040 15.565 1.00 93.38 84 GLN A CA 1
ATOM 662 C C . GLN A 1 84 ? -8.070 5.271 15.392 1.00 93.38 84 GLN A C 1
ATOM 664 O O . GLN A 1 84 ? -8.689 5.440 14.343 1.00 93.38 84 GLN A O 1
ATOM 669 N N . PRO A 1 85 ? -8.180 6.155 16.402 1.00 94.00 85 PRO A N 1
ATOM 670 C CA . PRO A 1 85 ? -8.810 7.461 16.220 1.00 94.00 85 PRO A CA 1
ATOM 671 C C . PRO A 1 85 ? -8.065 8.296 15.172 1.00 94.00 85 PRO A C 1
ATOM 673 O O . PRO A 1 85 ? -6.844 8.191 15.075 1.00 94.00 85 PRO A O 1
ATOM 676 N N . HIS A 1 86 ? -8.778 9.177 14.465 1.00 94.69 86 HIS A N 1
ATOM 677 C CA . HIS A 1 86 ? -8.182 10.036 13.441 1.00 94.69 86 HIS A CA 1
ATOM 678 C C . HIS A 1 86 ? -7.090 10.951 14.012 1.00 94.69 86 HIS A C 1
ATOM 680 O O . HIS A 1 86 ? -7.370 11.842 14.820 1.00 94.69 86 HIS A O 1
ATOM 686 N N . GLN A 1 87 ? -5.844 10.733 13.589 1.00 84.44 87 GLN A N 1
ATOM 687 C CA . GLN A 1 87 ? -4.659 11.448 14.080 1.00 84.44 87 GLN A CA 1
ATOM 688 C C . GLN A 1 87 ? -3.734 11.951 12.968 1.00 84.44 87 GLN A C 1
ATOM 690 O O . GLN A 1 87 ? -2.778 12.677 13.255 1.00 84.44 87 GLN A O 1
ATOM 695 N N . SER A 1 88 ? -4.044 11.637 11.708 1.00 85.94 88 SER A N 1
ATOM 696 C CA . SER A 1 88 ? -3.260 11.854 10.492 1.00 85.94 88 SER A CA 1
ATOM 697 C C . SER A 1 88 ? -2.310 10.718 10.124 1.00 85.94 88 SER A C 1
ATOM 699 O O . SER A 1 88 ? -1.771 9.970 10.942 1.00 85.94 88 SER A O 1
ATOM 701 N N . LEU A 1 89 ? -1.966 10.720 8.840 1.00 82.38 89 LEU A N 1
ATOM 702 C CA . LEU A 1 89 ? -1.008 9.820 8.211 1.00 82.38 89 LEU A CA 1
ATOM 703 C C . LEU A 1 89 ? 0.395 9.823 8.853 1.00 82.38 89 LEU A C 1
ATOM 705 O O . LEU A 1 89 ? 1.123 8.840 8.732 1.00 82.38 89 LEU A O 1
ATOM 709 N N . ARG A 1 90 ? 0.785 10.906 9.549 1.00 82.88 90 ARG A N 1
ATOM 710 C CA . ARG A 1 90 ? 2.055 10.964 10.301 1.00 82.88 90 ARG A CA 1
ATOM 711 C C . ARG A 1 90 ? 2.080 9.985 11.474 1.00 82.88 90 ARG A C 1
ATOM 713 O O . ARG A 1 90 ? 3.165 9.566 11.857 1.00 82.88 90 ARG A O 1
ATOM 720 N N . VAL A 1 91 ? 0.915 9.639 12.019 1.00 87.00 91 VAL A N 1
ATOM 721 C CA . VAL A 1 91 ? 0.776 8.673 13.115 1.00 87.00 91 VAL A CA 1
ATOM 722 C C . VAL A 1 91 ? 0.405 7.289 12.585 1.00 87.00 91 VAL A C 1
ATOM 724 O O . VAL A 1 91 ? 0.947 6.292 13.057 1.00 87.00 91 VAL A O 1
ATOM 727 N N . ALA A 1 92 ? -0.435 7.221 11.549 1.00 87.25 92 ALA A N 1
ATOM 728 C CA . ALA A 1 92 ? -0.837 5.948 10.950 1.00 87.25 92 ALA A CA 1
ATOM 729 C C . ALA A 1 92 ? 0.347 5.163 10.345 1.00 87.25 92 ALA A C 1
ATOM 731 O O . ALA A 1 92 ? 0.440 3.954 10.535 1.00 87.25 92 ALA A O 1
ATOM 732 N N . ARG A 1 93 ? 1.305 5.828 9.677 1.00 91.06 93 ARG A N 1
ATOM 733 C CA . ARG A 1 93 ? 2.456 5.135 9.058 1.00 91.06 93 ARG A CA 1
ATOM 734 C C . ARG A 1 93 ? 3.371 4.426 10.065 1.00 91.06 93 ARG A C 1
ATOM 736 O O . ARG A 1 93 ? 3.642 3.246 9.855 1.00 91.06 93 ARG A O 1
ATOM 743 N N . PRO A 1 94 ? 3.829 5.072 11.155 1.00 94.62 94 PRO A N 1
ATOM 744 C CA . PRO A 1 94 ? 4.544 4.370 12.220 1.00 94.62 94 PRO A CA 1
ATOM 745 C C . PRO A 1 94 ? 3.757 3.193 12.805 1.00 94.62 94 PRO A C 1
ATOM 747 O O . PRO A 1 94 ? 4.354 2.163 13.102 1.00 94.62 94 PRO A O 1
ATOM 750 N N . SER A 1 95 ? 2.430 3.317 12.929 1.00 94.06 95 SER A N 1
ATOM 751 C CA . SER A 1 95 ? 1.569 2.211 13.366 1.00 94.06 95 SER A CA 1
ATOM 752 C C . SER A 1 95 ? 1.621 1.036 12.384 1.00 94.06 95 SER A C 1
ATOM 754 O O . SER A 1 95 ? 1.814 -0.100 12.809 1.00 94.06 95 SER A O 1
ATOM 756 N N . ALA A 1 96 ? 1.549 1.294 11.075 1.00 95.38 96 ALA A N 1
ATOM 757 C CA . ALA A 1 96 ? 1.639 0.246 10.058 1.00 95.38 96 ALA A CA 1
ATOM 758 C C . ALA A 1 96 ? 2.994 -0.481 10.106 1.00 95.38 96 ALA A C 1
ATOM 760 O O . ALA A 1 96 ? 3.042 -1.707 10.065 1.00 95.38 96 ALA A O 1
ATOM 761 N N . VAL A 1 97 ? 4.088 0.269 10.281 1.00 96.12 97 VAL A N 1
ATOM 762 C CA . VAL A 1 97 ? 5.434 -0.299 10.458 1.00 96.12 97 VAL A CA 1
ATOM 763 C C . VAL A 1 97 ? 5.510 -1.164 11.717 1.00 96.12 97 VAL A C 1
ATOM 765 O O . VAL A 1 97 ? 6.040 -2.265 11.664 1.00 96.12 97 VAL A O 1
ATOM 768 N N . ALA A 1 98 ? 4.947 -0.707 12.837 1.00 96.56 98 ALA A N 1
ATOM 769 C CA . ALA A 1 98 ? 4.985 -1.442 14.102 1.00 96.56 98 ALA A CA 1
ATOM 770 C C . ALA A 1 98 ? 4.211 -2.773 14.075 1.00 96.56 98 ALA A C 1
ATO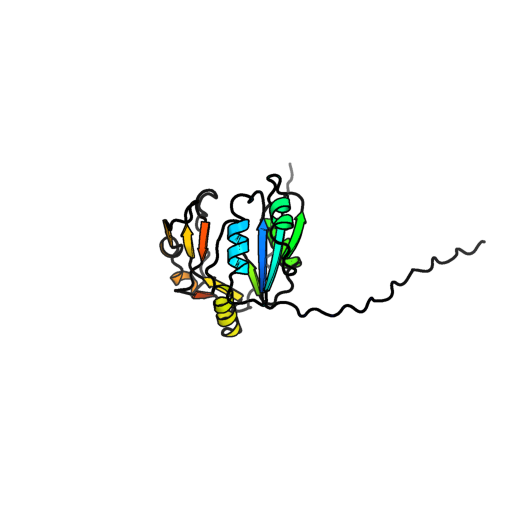M 772 O O . ALA A 1 98 ? 4.498 -3.652 14.883 1.00 96.56 98 ALA A O 1
ATOM 773 N N . HIS A 1 99 ? 3.236 -2.913 13.173 1.00 96.69 99 HIS A N 1
ATOM 774 C CA . HIS A 1 99 ? 2.452 -4.139 12.990 1.00 96.69 99 HIS A CA 1
ATOM 775 C C . HIS A 1 99 ? 2.938 -4.998 11.812 1.00 96.69 99 HIS A C 1
ATOM 777 O O . HIS A 1 99 ? 2.364 -6.053 11.561 1.00 96.69 99 HIS A O 1
ATOM 783 N N . SER A 1 100 ? 3.971 -4.551 11.093 1.00 97.06 100 SER A N 1
ATOM 784 C CA . SER A 1 100 ? 4.579 -5.286 9.984 1.00 97.06 100 SER A CA 1
ATOM 785 C C . SER A 1 100 ? 5.584 -6.311 10.507 1.00 97.06 100 SER A C 1
ATOM 787 O O . SER A 1 100 ? 6.445 -5.986 11.323 1.00 97.06 100 SER A O 1
ATOM 789 N N . ASN A 1 101 ? 5.491 -7.541 10.013 1.00 96.81 101 ASN A N 1
ATOM 790 C CA . ASN A 1 101 ? 6.370 -8.663 10.344 1.00 96.81 101 ASN A CA 1
ATOM 791 C C . ASN A 1 101 ? 7.328 -9.026 9.203 1.00 96.81 101 ASN A C 1
ATOM 793 O O . ASN A 1 101 ? 8.207 -9.865 9.389 1.00 96.81 101 ASN A O 1
ATOM 797 N N . GLY A 1 102 ? 7.138 -8.432 8.028 1.00 95.75 102 GLY A N 1
ATOM 798 C CA . GLY A 1 102 ? 7.895 -8.726 6.828 1.00 95.75 102 GLY A CA 1
ATOM 799 C C . GLY A 1 102 ? 9.305 -8.161 6.849 1.00 95.75 102 GLY A C 1
ATOM 800 O O . GLY A 1 102 ? 9.585 -7.143 7.482 1.00 95.75 102 GLY A O 1
ATOM 801 N N . GLU A 1 103 ? 10.200 -8.814 6.112 1.00 94.19 103 GLU A N 1
ATOM 802 C CA . GLU A 1 103 ? 11.565 -8.321 5.912 1.00 94.19 103 GLU A CA 1
ATOM 803 C C . GLU A 1 103 ? 11.579 -6.991 5.144 1.00 94.19 103 GLU A C 1
ATOM 805 O O . GLU A 1 103 ? 12.344 -6.083 5.469 1.00 94.19 103 GLU A O 1
ATOM 810 N N . PHE A 1 104 ? 10.695 -6.862 4.152 1.00 95.19 104 PHE A N 1
ATOM 811 C CA . PHE A 1 104 ? 10.462 -5.625 3.418 1.00 95.19 104 PHE A CA 1
ATOM 812 C C . PHE A 1 104 ? 9.111 -5.024 3.795 1.00 95.19 104 PHE A C 1
ATOM 814 O O . PHE A 1 104 ? 8.104 -5.726 3.858 1.00 95.19 104 PHE A O 1
ATOM 821 N N . ILE A 1 105 ? 9.064 -3.702 3.951 1.00 97.25 105 ILE A N 1
ATOM 822 C CA . ILE A 1 105 ? 7.811 -2.960 4.118 1.00 97.25 105 ILE A CA 1
ATOM 823 C C . ILE A 1 105 ? 7.550 -2.166 2.842 1.00 97.25 105 ILE A C 1
ATOM 825 O O . ILE A 1 105 ? 8.326 -1.282 2.476 1.00 97.25 105 ILE A O 1
ATOM 829 N N . ALA A 1 106 ? 6.446 -2.476 2.167 1.00 97.25 106 ALA A N 1
ATOM 830 C CA . ALA A 1 106 ? 6.019 -1.800 0.953 1.00 97.25 106 ALA A CA 1
ATOM 831 C C . ALA A 1 106 ? 4.819 -0.897 1.263 1.00 97.25 106 ALA A C 1
ATOM 833 O O . ALA A 1 106 ? 3.725 -1.377 1.553 1.00 97.25 106 ALA A O 1
ATOM 834 N N . PHE A 1 107 ? 5.019 0.420 1.206 1.00 97.06 107 PHE A N 1
ATOM 835 C CA . PHE A 1 107 ? 3.933 1.380 1.402 1.00 97.06 107 PHE A CA 1
ATOM 836 C C . PHE A 1 107 ? 3.064 1.487 0.150 1.00 97.06 107 PHE A C 1
ATOM 838 O O . PHE A 1 107 ? 3.580 1.728 -0.944 1.00 97.06 107 PHE A O 1
ATOM 845 N N . LEU A 1 108 ? 1.751 1.373 0.335 1.00 97.75 108 LEU A N 1
ATOM 846 C CA . LEU A 1 108 ? 0.744 1.579 -0.700 1.00 97.75 108 LEU A CA 1
ATOM 847 C C . LEU A 1 108 ? -0.294 2.582 -0.197 1.00 97.75 108 LEU A C 1
ATOM 849 O O . LEU A 1 108 ? -0.878 2.399 0.873 1.00 97.75 108 LEU A O 1
ATOM 853 N N . ASP A 1 109 ? -0.504 3.655 -0.957 1.00 96.31 109 ASP A N 1
ATOM 854 C CA . ASP A 1 109 ? -1.578 4.597 -0.663 1.00 96.31 109 ASP A CA 1
ATOM 855 C C . ASP A 1 109 ? -2.938 3.951 -1.009 1.00 96.31 109 ASP A C 1
ATOM 857 O O . ASP A 1 109 ? -3.060 3.169 -1.950 1.00 96.31 109 ASP A O 1
ATOM 861 N N . GLN A 1 110 ? -3.957 4.263 -0.208 1.00 95.31 110 GLN A N 1
ATOM 862 C CA . GLN A 1 110 ? -5.315 3.688 -0.243 1.00 95.31 110 GLN A CA 1
ATOM 863 C C . GLN A 1 110 ? -6.104 3.888 -1.553 1.00 95.31 110 GLN A C 1
ATOM 865 O O . GLN A 1 110 ? -7.218 3.385 -1.680 1.00 95.31 110 GLN A O 1
ATOM 870 N N . ASP A 1 111 ? -5.575 4.694 -2.469 1.00 95.56 111 ASP A N 1
ATOM 871 C CA . ASP A 1 111 ? -6.147 5.053 -3.762 1.00 95.56 111 ASP A CA 1
ATOM 872 C C . ASP A 1 111 ? -5.213 4.739 -4.943 1.00 95.56 111 ASP A C 1
ATOM 874 O O . ASP A 1 111 ? -5.575 4.982 -6.094 1.00 95.56 111 ASP A O 1
ATOM 878 N N . ASP A 1 112 ? -4.052 4.134 -4.690 1.00 96.44 112 ASP A N 1
ATOM 879 C CA . ASP A 1 112 ? -3.105 3.712 -5.721 1.00 96.44 112 ASP A CA 1
ATOM 880 C C . ASP A 1 112 ? -3.336 2.244 -6.129 1.00 96.44 112 ASP A C 1
ATOM 882 O O . ASP A 1 112 ? -3.954 1.456 -5.407 1.00 96.44 112 ASP A O 1
ATOM 886 N N . VAL A 1 113 ? -2.835 1.871 -7.308 1.00 96.44 113 VAL A N 1
ATOM 887 C CA . VAL A 1 113 ? -2.953 0.523 -7.886 1.00 96.44 113 VAL A CA 1
ATOM 888 C C . VAL A 1 113 ? -1.571 0.045 -8.318 1.00 96.44 113 VAL A C 1
ATOM 890 O O . VAL A 1 113 ? -0.775 0.788 -8.900 1.00 96.44 113 VAL A O 1
ATOM 893 N N . TRP A 1 114 ? -1.252 -1.215 -8.045 1.00 97.06 114 TRP A N 1
ATOM 894 C CA . TRP A 1 114 ? 0.013 -1.813 -8.466 1.00 97.06 114 TRP A CA 1
ATOM 895 C C . TRP A 1 114 ? -0.143 -2.720 -9.680 1.00 97.06 114 TRP A C 1
ATOM 897 O O . TRP A 1 114 ? -1.105 -3.477 -9.792 1.00 97.06 114 TRP A O 1
ATOM 907 N N . LEU A 1 115 ? 0.852 -2.692 -10.573 1.00 95.75 115 LEU A N 1
ATOM 908 C CA . LEU A 1 115 ? 0.965 -3.705 -11.619 1.00 95.75 115 LEU A CA 1
ATOM 909 C C . LEU A 1 115 ? 1.256 -5.086 -11.007 1.00 95.75 115 LEU A C 1
ATOM 911 O O . LEU A 1 115 ? 1.953 -5.154 -9.990 1.00 95.75 115 LEU A O 1
ATOM 915 N N . PRO A 1 116 ? 0.803 -6.191 -11.633 1.00 97.25 116 PRO A N 1
ATOM 916 C CA . PRO A 1 116 ? 0.873 -7.532 -11.041 1.00 97.25 116 PRO A CA 1
ATOM 917 C C . PRO A 1 116 ? 2.274 -7.999 -10.627 1.00 97.25 116 PRO A C 1
ATOM 919 O O . PRO A 1 116 ? 2.414 -8.786 -9.705 1.00 97.25 116 PRO A O 1
ATOM 922 N N . ASN A 1 117 ? 3.333 -7.535 -11.287 1.00 95.75 117 ASN A N 1
ATOM 923 C CA . ASN A 1 117 ? 4.703 -7.992 -11.034 1.00 95.75 117 ASN A CA 1
ATOM 924 C C . ASN A 1 117 ? 5.512 -7.054 -10.122 1.00 95.75 117 ASN A C 1
ATOM 926 O O . ASN A 1 117 ? 6.735 -7.186 -10.041 1.00 95.75 117 ASN A O 1
ATOM 930 N N . LYS A 1 118 ? 4.875 -6.083 -9.453 1.00 95.88 118 LYS A N 1
ATOM 931 C CA . LYS A 1 118 ? 5.600 -5.065 -8.683 1.00 95.88 118 LYS A CA 1
ATOM 932 C C . LYS A 1 118 ? 6.389 -5.671 -7.527 1.00 95.88 118 LYS A C 1
ATOM 934 O O . LYS A 1 118 ? 7.594 -5.431 -7.439 1.00 95.88 118 LYS A O 1
ATOM 939 N N . LEU A 1 119 ? 5.733 -6.455 -6.670 1.00 97.12 119 LEU A N 1
ATOM 940 C CA . LEU A 1 119 ? 6.381 -7.048 -5.496 1.00 97.12 119 LEU A CA 1
ATOM 941 C C . LEU A 1 119 ? 7.515 -7.995 -5.894 1.00 97.12 119 LEU A C 1
ATOM 943 O O . LEU A 1 119 ? 8.621 -7.866 -5.380 1.00 97.12 119 LEU A O 1
ATOM 947 N N . GLU A 1 120 ? 7.276 -8.877 -6.868 1.00 96.56 120 GLU A N 1
ATOM 948 C CA . GLU A 1 120 ? 8.281 -9.815 -7.389 1.00 96.56 120 GLU A CA 1
ATOM 949 C C . GLU A 1 120 ? 9.560 -9.088 -7.821 1.00 96.56 120 GLU A C 1
ATOM 951 O O . GLU A 1 120 ? 10.669 -9.442 -7.418 1.00 96.56 120 GLU A O 1
ATOM 956 N N . ARG A 1 121 ? 9.402 -8.019 -8.606 1.00 94.06 121 ARG A N 1
ATOM 957 C CA . ARG A 1 121 ? 10.528 -7.253 -9.142 1.00 94.06 121 ARG A CA 1
ATOM 958 C C . ARG A 1 121 ? 11.250 -6.442 -8.070 1.00 94.06 121 ARG A C 1
ATOM 960 O O . ARG A 1 121 ? 12.476 -6.368 -8.108 1.00 94.06 121 ARG A O 1
ATOM 967 N N . GLN A 1 122 ? 10.528 -5.842 -7.123 1.00 94.25 122 GLN A N 1
ATOM 968 C CA . GLN A 1 122 ? 11.154 -5.074 -6.041 1.00 94.25 122 GLN A CA 1
ATOM 969 C C . GLN A 1 122 ? 11.893 -5.977 -5.053 1.00 94.25 122 GLN A C 1
ATOM 971 O O . GLN A 1 122 ? 13.010 -5.646 -4.666 1.00 94.25 122 GLN A O 1
ATOM 976 N N . VAL A 1 123 ? 11.334 -7.141 -4.713 1.00 94.56 123 VAL A N 1
ATOM 977 C CA . VAL A 1 123 ? 12.026 -8.136 -3.885 1.00 94.56 123 VAL A CA 1
ATOM 978 C C . VAL A 1 123 ? 13.296 -8.613 -4.588 1.00 94.56 123 VAL A C 1
ATOM 980 O O . VAL A 1 123 ? 14.361 -8.613 -3.975 1.00 94.56 123 VAL A O 1
ATOM 983 N N . ALA A 1 124 ? 13.230 -8.949 -5.881 1.00 93.75 124 ALA A N 1
ATOM 984 C CA . ALA A 1 124 ? 14.413 -9.354 -6.642 1.00 93.75 124 ALA A CA 1
ATOM 985 C C . ALA A 1 124 ? 15.500 -8.263 -6.664 1.00 93.75 124 ALA A C 1
ATOM 987 O O . ALA A 1 124 ? 16.674 -8.562 -6.446 1.00 93.75 124 ALA A O 1
ATOM 988 N N . ALA A 1 125 ? 15.115 -6.999 -6.873 1.00 89.75 125 ALA A N 1
ATOM 989 C CA . ALA A 1 125 ? 16.044 -5.870 -6.848 1.00 89.75 125 ALA A CA 1
ATOM 990 C C . ALA A 1 125 ? 16.687 -5.672 -5.464 1.00 89.75 125 ALA A C 1
ATOM 992 O O . ALA A 1 125 ? 17.888 -5.431 -5.382 1.00 89.75 125 ALA A O 1
ATOM 993 N N . GLY A 1 126 ? 15.913 -5.823 -4.386 1.00 88.94 126 GLY A N 1
ATOM 994 C CA . GLY A 1 126 ? 16.419 -5.707 -3.017 1.00 88.94 126 GLY A CA 1
ATOM 995 C C . GLY A 1 126 ? 17.374 -6.827 -2.643 1.00 88.94 126 GLY A C 1
ATOM 996 O O . GLY A 1 126 ? 18.436 -6.573 -2.095 1.00 88.94 126 GLY A O 1
ATOM 997 N N . ARG A 1 127 ? 17.062 -8.067 -3.027 1.00 89.81 127 ARG A N 1
ATOM 998 C CA . ARG A 1 127 ? 17.964 -9.211 -2.819 1.00 89.81 127 ARG A CA 1
ATOM 999 C C . ARG A 1 127 ? 19.275 -9.086 -3.592 1.00 89.81 127 ARG A C 1
ATOM 1001 O O . ARG A 1 127 ? 20.286 -9.614 -3.148 1.00 89.81 127 ARG A O 1
ATOM 1008 N N . ALA A 1 128 ? 19.256 -8.414 -4.741 1.00 88.81 128 ALA A N 1
ATOM 1009 C CA . ALA A 1 128 ? 20.447 -8.177 -5.550 1.00 88.81 128 ALA A CA 1
ATOM 1010 C C . ALA A 1 128 ? 21.326 -7.022 -5.029 1.00 88.81 128 ALA A C 1
ATOM 1012 O O . ALA A 1 128 ? 22.418 -6.817 -5.556 1.00 88.81 128 ALA A O 1
ATOM 1013 N N . SER A 1 129 ? 20.871 -6.261 -4.028 1.00 83.25 129 SER A N 1
ATOM 1014 C CA . SER A 1 129 ? 21.588 -5.105 -3.491 1.00 83.25 129 SER A CA 1
ATOM 1015 C C . SER A 1 129 ? 21.684 -5.188 -1.969 1.00 83.25 129 SER A C 1
ATOM 1017 O O . SER A 1 129 ? 20.752 -4.826 -1.259 1.00 83.25 129 SER A O 1
ATOM 1019 N N . GLU A 1 130 ? 22.835 -5.639 -1.468 1.00 75.75 130 GLU A N 1
ATOM 1020 C CA . GLU A 1 130 ? 23.065 -5.844 -0.026 1.00 75.75 130 GLU A CA 1
ATOM 1021 C C . GLU A 1 130 ? 22.963 -4.547 0.805 1.00 75.75 130 GLU A C 1
ATOM 1023 O O . GLU A 1 130 ? 22.649 -4.608 1.990 1.00 75.75 130 GLU A O 1
ATOM 1028 N N . ASP A 1 131 ? 23.144 -3.378 0.177 1.00 82.69 131 ASP A N 1
ATOM 1029 C CA . ASP A 1 131 ? 23.163 -2.066 0.844 1.00 82.69 131 ASP A CA 1
ATOM 1030 C C . ASP A 1 131 ? 21.934 -1.182 0.533 1.00 82.69 131 ASP A C 1
ATOM 1032 O O . ASP A 1 131 ? 21.879 -0.010 0.930 1.00 82.69 131 ASP A O 1
ATOM 1036 N N . ALA A 1 132 ? 20.951 -1.676 -0.230 1.00 78.88 132 ALA A N 1
ATOM 1037 C CA . ALA A 1 132 ? 19.793 -0.867 -0.609 1.00 78.88 132 ALA A CA 1
ATOM 1038 C C . ALA A 1 132 ? 18.891 -0.575 0.601 1.00 78.88 132 ALA A C 1
ATOM 1040 O O . ALA A 1 132 ? 18.263 -1.469 1.161 1.00 78.88 132 ALA A O 1
ATOM 1041 N N . ALA A 1 133 ? 18.766 0.706 0.957 1.00 86.12 133 ALA A N 1
ATOM 1042 C CA . ALA A 1 133 ? 17.850 1.152 2.008 1.00 86.12 133 ALA A CA 1
ATOM 1043 C C . ALA A 1 133 ? 16.431 1.418 1.479 1.00 86.12 133 ALA A C 1
ATOM 1045 O O . ALA A 1 133 ? 15.463 1.353 2.235 1.00 86.12 133 ALA A O 1
ATOM 1046 N N . LEU A 1 134 ? 16.299 1.744 0.187 1.00 88.69 134 LEU A N 1
ATOM 1047 C CA . LEU A 1 134 ? 15.020 2.032 -0.453 1.00 88.69 134 LEU A CA 1
ATOM 1048 C C . LEU A 1 134 ? 15.016 1.574 -1.913 1.00 88.69 134 LEU A C 1
ATOM 1050 O O . LEU A 1 134 ? 15.964 1.807 -2.666 1.00 88.69 134 LEU A O 1
ATOM 1054 N N . ILE A 1 135 ? 13.896 0.979 -2.318 1.00 89.31 135 ILE A N 1
ATOM 1055 C CA . ILE A 1 135 ? 13.638 0.538 -3.688 1.00 89.31 135 ILE A CA 1
ATOM 1056 C C . ILE A 1 135 ? 12.338 1.182 -4.136 1.00 89.31 135 ILE A C 1
ATOM 1058 O O . ILE A 1 135 ? 11.293 1.002 -3.506 1.00 89.31 135 ILE A O 1
ATOM 1062 N N . PHE A 1 136 ? 12.380 1.904 -5.249 1.00 88.56 136 PHE A N 1
ATOM 1063 C CA . PHE A 1 136 ? 11.193 2.519 -5.821 1.00 88.56 136 PHE A CA 1
ATOM 1064 C C . PHE A 1 136 ? 11.133 2.300 -7.329 1.00 88.56 136 PHE A C 1
ATOM 1066 O O . PHE A 1 136 ? 12.074 1.839 -7.974 1.00 88.56 136 PHE A O 1
ATOM 1073 N N . SER A 1 137 ? 9.955 2.566 -7.869 1.00 86.31 137 SER A N 1
ATOM 1074 C CA . SER A 1 137 ? 9.665 2.503 -9.289 1.00 86.31 137 SER A CA 1
ATOM 1075 C C . SER A 1 137 ? 9.112 3.837 -9.725 1.00 86.31 137 SER A C 1
ATOM 1077 O O . SER A 1 137 ? 8.538 4.559 -8.905 1.00 86.31 137 SER A O 1
ATOM 1079 N N . ASP A 1 138 ? 9.204 4.120 -11.015 1.00 90.19 138 ASP A N 1
ATOM 1080 C CA . ASP A 1 138 ? 8.333 5.127 -11.592 1.00 90.19 138 ASP A CA 1
ATOM 1081 C C . ASP A 1 138 ? 6.851 4.703 -11.468 1.00 90.19 138 ASP A C 1
ATOM 1083 O O . ASP A 1 138 ? 6.498 3.594 -11.031 1.00 90.19 138 ASP A O 1
ATOM 1087 N N . CYS A 1 139 ? 5.954 5.616 -11.807 1.00 89.19 139 CYS A N 1
ATOM 1088 C CA . CYS A 1 139 ? 4.537 5.330 -11.892 1.00 89.19 139 CYS A CA 1
ATOM 1089 C C . CYS A 1 139 ? 3.855 6.195 -12.944 1.00 89.19 139 CYS A C 1
ATOM 1091 O O . CYS A 1 139 ? 4.215 7.347 -13.190 1.00 89.19 139 CYS A O 1
ATOM 1093 N N . TRP A 1 140 ? 2.826 5.620 -13.546 1.00 92.38 140 TRP A N 1
ATOM 1094 C CA . TRP A 1 140 ? 1.830 6.356 -14.294 1.00 92.38 140 TRP A CA 1
ATOM 1095 C C . TRP A 1 140 ? 0.931 7.094 -13.312 1.00 92.38 140 TRP A C 1
ATOM 1097 O O . TRP A 1 140 ? 0.467 6.524 -12.327 1.00 92.38 140 TRP A O 1
ATOM 1107 N N . LEU A 1 141 ? 0.657 8.357 -13.592 1.00 93.00 141 LEU A N 1
ATOM 1108 C CA . LEU A 1 141 ? -0.403 9.100 -12.936 1.00 93.00 141 LEU A CA 1
ATOM 1109 C C . LEU A 1 141 ? -1.712 8.744 -13.633 1.00 93.00 141 LEU A C 1
ATOM 1111 O O . LEU A 1 141 ? -1.773 8.777 -14.864 1.00 93.00 141 LEU A O 1
ATOM 1115 N N . ILE A 1 142 ? -2.740 8.409 -12.862 1.00 91.94 142 ILE A N 1
ATOM 1116 C CA . ILE A 1 142 ? -4.075 8.097 -13.369 1.00 91.94 142 ILE A CA 1
ATOM 1117 C C . ILE A 1 142 ? -5.117 9.021 -12.737 1.00 91.94 142 ILE A C 1
ATOM 1119 O O . ILE A 1 142 ? -4.966 9.474 -11.597 1.00 91.94 142 ILE A O 1
ATOM 1123 N N . ASP A 1 143 ? -6.167 9.322 -13.496 1.00 91.75 143 ASP A N 1
ATOM 1124 C CA . ASP A 1 143 ? -7.337 10.024 -12.982 1.00 91.75 143 ASP A CA 1
ATOM 1125 C C . ASP A 1 143 ? -8.250 9.092 -12.162 1.00 91.75 143 ASP A C 1
ATOM 1127 O O . ASP A 1 143 ? -7.962 7.917 -11.920 1.00 91.75 143 ASP A O 1
ATOM 1131 N N . ASP A 1 144 ? -9.377 9.624 -11.703 1.00 89.81 144 ASP A N 1
ATOM 1132 C CA . ASP A 1 144 ? -10.326 8.897 -10.865 1.00 89.81 144 ASP A CA 1
ATOM 1133 C C . ASP A 1 144 ? -11.124 7.810 -11.608 1.00 89.81 144 ASP A C 1
ATOM 1135 O O . ASP A 1 144 ? -11.785 6.991 -10.964 1.00 89.81 144 ASP A O 1
ATOM 1139 N N . SER A 1 145 ? -11.030 7.788 -12.938 1.00 88.75 145 SER A N 1
ATOM 1140 C CA . SER A 1 145 ? -11.555 6.755 -13.832 1.00 88.75 145 SER A CA 1
ATOM 1141 C C . SER A 1 145 ? -10.483 5.770 -14.315 1.00 88.75 145 SER A C 1
ATOM 1143 O O . SER A 1 145 ? -10.799 4.841 -15.056 1.00 88.75 145 SER A O 1
ATOM 1145 N N . GLY A 1 146 ? -9.233 5.940 -13.870 1.00 86.62 146 GLY A N 1
ATOM 1146 C CA . GLY A 1 146 ? -8.106 5.075 -14.207 1.00 86.62 146 GLY A CA 1
ATOM 1147 C C . GLY A 1 146 ? -7.406 5.424 -15.523 1.00 86.62 146 GLY A C 1
ATOM 1148 O O . GLY A 1 146 ? -6.511 4.687 -15.940 1.00 86.62 146 GLY A O 1
ATOM 1149 N N . HIS A 1 147 ? -7.758 6.532 -16.186 1.00 89.75 147 HIS A N 1
ATOM 1150 C CA . HIS A 1 147 ? -7.054 6.947 -17.398 1.00 89.75 147 HIS A CA 1
ATOM 1151 C C . HIS A 1 147 ? -5.700 7.555 -17.053 1.00 89.75 147 HIS A C 1
ATOM 1153 O O . HIS A 1 147 ? -5.590 8.423 -16.189 1.00 89.75 147 HIS A O 1
ATOM 1159 N N . THR A 1 148 ? -4.666 7.133 -17.775 1.00 91.81 148 THR A N 1
ATOM 1160 C CA . THR A 1 148 ? -3.321 7.685 -17.644 1.00 91.81 148 THR A CA 1
ATOM 1161 C C . THR A 1 148 ? -3.271 9.149 -18.079 1.00 91.81 148 THR A C 1
ATOM 1163 O O . THR A 1 148 ? -3.650 9.484 -19.200 1.00 91.81 148 THR A O 1
ATOM 1166 N N . ILE A 1 149 ? -2.739 10.008 -17.209 1.00 93.69 149 ILE A N 1
ATOM 1167 C CA . ILE A 1 149 ? -2.580 11.454 -17.437 1.00 93.69 149 ILE A CA 1
ATOM 1168 C C . ILE A 1 149 ? -1.110 11.904 -17.505 1.00 93.69 149 ILE A C 1
ATOM 1170 O O . ILE A 1 149 ? -0.839 13.074 -17.761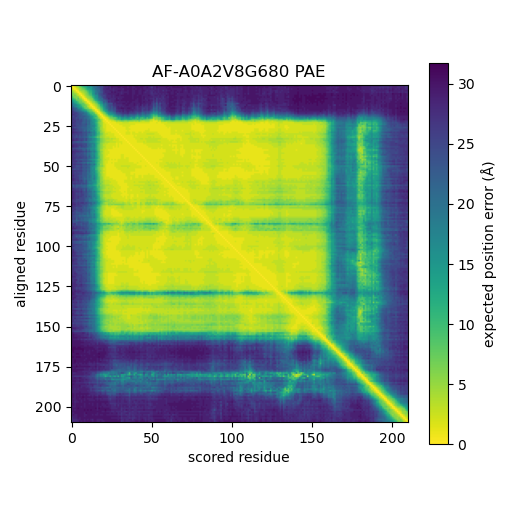 1.00 93.69 149 ILE A O 1
ATOM 1174 N N . GLY A 1 150 ? -0.158 10.991 -17.294 1.00 91.25 150 GLY A N 1
ATOM 1175 C CA . GLY A 1 150 ? 1.283 11.240 -17.424 1.00 91.25 150 GLY A CA 1
ATOM 1176 C C . GLY A 1 150 ? 2.114 10.239 -16.627 1.00 91.25 150 GLY A C 1
ATOM 1177 O O . GLY A 1 150 ? 1.561 9.290 -16.067 1.00 91.25 150 GLY A O 1
ATOM 1178 N N . ARG A 1 151 ? 3.430 10.455 -16.543 1.00 89.56 151 ARG A N 1
ATOM 1179 C CA . ARG A 1 151 ? 4.325 9.731 -15.627 1.00 89.56 151 ARG A CA 1
ATOM 1180 C C . ARG A 1 151 ? 4.841 10.644 -14.529 1.00 89.56 151 ARG A C 1
ATOM 1182 O O . ARG A 1 151 ? 4.941 11.859 -14.694 1.00 89.56 151 ARG A O 1
ATOM 1189 N N . LEU A 1 152 ? 5.197 10.051 -13.396 1.00 86.06 152 LEU A N 1
ATOM 1190 C CA . LEU A 1 152 ? 5.844 10.784 -12.316 1.00 86.06 152 LEU A CA 1
ATOM 1191 C C . LEU A 1 152 ? 7.225 11.291 -12.758 1.00 86.06 152 LEU A C 1
ATOM 1193 O O . LEU A 1 152 ? 7.576 12.426 -12.447 1.00 86.06 152 LEU A O 1
ATOM 1197 N N . SER A 1 153 ? 7.954 10.505 -13.553 1.00 86.25 153 SER A N 1
ATOM 1198 C CA . SER A 1 153 ? 9.234 10.903 -14.158 1.00 86.25 153 SER A CA 1
ATOM 1199 C C . SER A 1 153 ? 9.140 12.082 -15.133 1.00 86.25 153 SER A C 1
ATOM 1201 O O . SER A 1 153 ? 10.114 12.814 -15.292 1.00 86.25 153 SER A O 1
ATOM 1203 N N . ASP A 1 154 ? 7.968 12.342 -15.722 1.00 85.62 154 ASP A N 1
ATOM 1204 C CA . ASP A 1 154 ? 7.755 13.540 -16.548 1.00 85.62 154 ASP A CA 1
ATOM 1205 C C . ASP A 1 154 ? 7.753 14.822 -15.695 1.00 85.62 154 ASP A C 1
ATOM 1207 O O . ASP A 1 154 ? 8.014 15.918 -16.192 1.00 85.62 154 ASP A O 1
ATOM 1211 N N . GLN A 1 155 ? 7.429 14.694 -14.403 1.00 80.12 155 GLN A N 1
ATOM 1212 C CA . GLN A 1 155 ? 7.334 15.808 -13.456 1.00 80.12 155 GLN A CA 1
ATOM 1213 C C . GLN A 1 155 ? 8.563 15.921 -12.550 1.00 80.12 155 GLN A C 1
ATOM 1215 O O . GLN A 1 155 ? 8.882 17.017 -12.082 1.00 80.12 155 GLN A O 1
ATOM 1220 N N . TYR A 1 156 ? 9.243 14.803 -12.297 1.00 74.69 156 TYR A N 1
ATOM 1221 C CA . TYR A 1 156 ? 10.372 14.706 -11.384 1.00 74.69 156 TYR A CA 1
ATOM 1222 C C . TYR A 1 156 ? 11.544 14.003 -12.061 1.00 74.69 156 TYR A C 1
ATOM 1224 O O . TYR A 1 156 ? 11.454 12.844 -12.454 1.00 74.69 156 TYR A O 1
ATOM 1232 N N . ASP A 1 157 ? 12.679 14.695 -12.143 1.00 71.00 157 ASP A N 1
ATOM 1233 C CA . ASP A 1 157 ? 13.905 14.107 -12.668 1.00 71.00 157 ASP A CA 1
ATOM 1234 C C . ASP A 1 157 ? 14.525 13.144 -11.642 1.00 71.00 157 ASP A C 1
ATOM 1236 O O . ASP A 1 157 ? 15.238 13.542 -10.715 1.00 71.00 157 ASP A O 1
ATOM 1240 N N . PHE A 1 158 ? 14.251 11.852 -11.818 1.00 65.38 158 PHE A N 1
ATOM 1241 C CA . PHE A 1 158 ? 14.829 10.800 -10.987 1.00 65.38 158 PHE A CA 1
ATOM 1242 C C . PHE A 1 158 ? 16.310 10.546 -11.274 1.00 65.38 158 PHE A C 1
ATOM 1244 O O . PHE A 1 158 ? 16.980 9.945 -10.432 1.00 65.38 158 PHE A O 1
ATOM 1251 N N . SER A 1 159 ? 16.868 11.035 -12.388 1.00 59.16 159 SER A N 1
ATOM 1252 C CA . SER A 1 159 ? 18.294 10.848 -12.692 1.00 59.16 159 SER A CA 1
ATOM 1253 C C . SER A 1 159 ? 19.201 11.560 -11.676 1.00 59.16 159 SER A C 1
ATOM 1255 O O . SER A 1 159 ? 20.300 11.083 -11.373 1.00 59.16 159 SER A O 1
ATOM 1257 N N . ALA A 1 160 ? 18.694 12.622 -11.039 1.00 48.47 160 ALA A N 1
ATOM 1258 C CA . ALA A 1 160 ? 19.372 13.345 -9.965 1.00 48.47 160 ALA A CA 1
ATOM 1259 C C . ALA A 1 160 ? 19.442 12.570 -8.629 1.00 48.47 160 ALA A C 1
ATOM 1261 O O . ALA A 1 160 ? 20.254 12.905 -7.766 1.00 48.47 160 ALA A O 1
ATOM 1262 N N . THR A 1 161 ? 18.637 11.515 -8.445 1.00 48.81 161 THR A N 1
ATOM 1263 C CA . THR A 1 161 ? 18.611 10.721 -7.195 1.00 48.81 161 THR A CA 1
ATOM 1264 C C . THR A 1 161 ? 19.735 9.686 -7.089 1.00 48.81 161 THR A C 1
ATOM 1266 O O . THR A 1 161 ? 19.968 9.140 -6.011 1.00 48.81 161 THR A O 1
ATOM 1269 N N . SER A 1 162 ? 20.517 9.499 -8.158 1.00 41.94 162 SER A N 1
ATOM 1270 C CA . SER A 1 162 ? 21.773 8.731 -8.130 1.00 41.94 162 SER A CA 1
ATOM 1271 C C . SER A 1 162 ? 22.846 9.347 -7.210 1.00 41.94 162 SER A C 1
ATOM 1273 O O . SER A 1 162 ? 23.785 8.657 -6.828 1.00 41.94 162 SER A O 1
ATOM 1275 N N . ASN A 1 163 ? 22.681 10.613 -6.796 1.00 33.44 163 ASN A N 1
ATOM 1276 C CA . ASN A 1 163 ? 23.589 11.350 -5.907 1.00 33.44 163 ASN A CA 1
ATOM 1277 C C . ASN A 1 163 ? 22.866 11.974 -4.693 1.00 33.44 163 ASN A C 1
ATOM 1279 O O . ASN A 1 163 ? 23.147 13.105 -4.291 1.00 33.44 163 ASN A O 1
ATOM 1283 N N . CYS A 1 164 ? 21.943 11.245 -4.056 1.00 37.25 164 CYS A N 1
ATOM 1284 C CA . CYS A 1 164 ? 21.189 11.756 -2.899 1.00 37.25 164 CYS A CA 1
ATOM 1285 C C . CYS A 1 164 ? 22.031 12.071 -1.639 1.00 37.25 164 CYS A C 1
ATOM 1287 O O . CYS A 1 164 ? 21.490 12.586 -0.662 1.00 37.25 164 CYS A O 1
ATOM 1289 N N . CYS A 1 165 ? 23.347 11.845 -1.649 1.00 34.78 165 CYS A N 1
ATOM 1290 C CA . CYS A 1 165 ? 24.231 12.209 -0.540 1.00 34.78 165 CYS A CA 1
ATOM 1291 C C . CYS A 1 165 ? 24.505 13.723 -0.406 1.00 34.78 165 CYS A C 1
ATOM 1293 O O . CYS A 1 165 ? 25.136 14.115 0.574 1.00 34.78 165 CYS A O 1
ATOM 1295 N N . SER A 1 166 ? 24.080 14.590 -1.338 1.00 31.45 166 SER A N 1
ATOM 1296 C CA . SER A 1 166 ? 24.521 16.002 -1.314 1.00 31.45 166 SER A CA 1
ATOM 1297 C C . SER A 1 166 ? 23.511 17.085 -1.711 1.00 31.45 166 SER A C 1
ATOM 1299 O O . SER A 1 166 ? 23.887 18.257 -1.728 1.00 31.45 166 SER A O 1
ATOM 1301 N N . ALA A 1 167 ? 22.233 16.782 -1.952 1.00 32.00 167 ALA A N 1
ATOM 1302 C CA . ALA A 1 167 ? 21.271 17.829 -2.305 1.00 32.00 167 ALA A CA 1
ATOM 1303 C C . ALA A 1 167 ? 19.932 17.677 -1.578 1.00 32.00 167 ALA A C 1
ATOM 1305 O O . ALA A 1 167 ? 19.155 16.762 -1.837 1.00 32.00 167 ALA A O 1
ATOM 1306 N N . GLY A 1 168 ? 19.642 18.631 -0.689 1.00 34.19 168 GLY A N 1
ATOM 1307 C CA . GLY A 1 168 ? 18.306 18.844 -0.148 1.00 34.19 168 GLY A CA 1
ATOM 1308 C C . GLY A 1 168 ? 17.341 19.238 -1.265 1.00 34.19 168 GLY A C 1
ATOM 1309 O O . GLY A 1 168 ? 17.231 20.411 -1.614 1.00 34.19 168 GLY A O 1
ATOM 1310 N N . ALA A 1 169 ? 16.635 18.262 -1.828 1.00 32.03 169 ALA A N 1
ATOM 1311 C CA . ALA A 1 169 ? 15.573 18.508 -2.792 1.00 32.03 169 ALA A CA 1
ATOM 1312 C C . ALA A 1 169 ? 14.273 18.850 -2.046 1.00 32.03 169 ALA A C 1
ATOM 1314 O O . ALA A 1 169 ? 13.445 17.995 -1.746 1.00 32.03 169 ALA A O 1
ATOM 1315 N N . SER A 1 170 ? 14.102 20.133 -1.728 1.00 37.12 170 SER A N 1
ATOM 1316 C CA . SER A 1 170 ? 12.792 20.699 -1.406 1.00 37.12 170 SER A CA 1
ATOM 1317 C C . SER A 1 170 ? 12.055 20.956 -2.717 1.00 37.12 170 SER A C 1
ATOM 1319 O O . SER A 1 170 ? 12.443 21.841 -3.479 1.00 37.12 170 SER A O 1
ATOM 1321 N N . SER A 1 171 ? 10.996 20.203 -3.015 1.00 32.00 171 SER A N 1
ATOM 1322 C CA . SER A 1 171 ? 10.063 20.615 -4.065 1.00 32.00 171 SER A CA 1
ATOM 1323 C C . SER A 1 171 ? 8.626 20.187 -3.771 1.00 32.00 171 SER A C 1
ATOM 1325 O O . SER A 1 171 ? 8.355 19.254 -3.019 1.00 32.00 171 SER A O 1
ATOM 1327 N N . ARG A 1 172 ? 7.707 21.018 -4.269 1.00 30.84 172 ARG A N 1
ATOM 1328 C CA . ARG A 1 172 ? 6.315 21.164 -3.835 1.00 30.84 172 ARG A CA 1
ATOM 1329 C C . ARG A 1 172 ? 5.483 19.912 -4.121 1.00 30.84 172 ARG A C 1
ATOM 1331 O O . ARG A 1 172 ? 5.464 19.413 -5.239 1.00 30.84 172 ARG A O 1
ATOM 1338 N N . ILE A 1 173 ? 4.750 19.481 -3.096 1.00 36.69 173 ILE A N 1
ATOM 1339 C CA . ILE A 1 173 ? 3.732 18.426 -3.143 1.00 36.69 173 ILE A CA 1
ATOM 1340 C C . ILE A 1 173 ? 2.509 18.981 -3.900 1.00 36.69 173 ILE A C 1
ATOM 1342 O O . ILE A 1 173 ? 2.032 20.058 -3.523 1.00 36.69 173 ILE A O 1
ATOM 1346 N N . PRO A 1 174 ? 1.987 18.308 -4.943 1.00 30.83 174 PRO A N 1
ATOM 1347 C CA . PRO A 1 174 ? 0.751 18.735 -5.592 1.00 30.83 174 PRO A CA 1
ATOM 1348 C C . PRO A 1 174 ? -0.435 18.666 -4.610 1.00 30.83 174 PRO A C 1
ATOM 1350 O O . PRO A 1 174 ? -0.411 17.883 -3.656 1.00 30.83 174 PRO A O 1
ATOM 1353 N N . PRO A 1 175 ? -1.486 19.486 -4.793 1.00 27.41 175 PRO A N 1
ATOM 1354 C CA . PRO A 1 175 ? -2.677 19.415 -3.953 1.00 27.41 175 PRO A CA 1
ATOM 1355 C C . PRO A 1 175 ? -3.287 18.005 -4.008 1.00 27.41 175 PRO A C 1
ATOM 1357 O O . PRO A 1 175 ? -3.385 17.399 -5.071 1.00 27.41 175 PRO A O 1
ATOM 1360 N N . ARG A 1 176 ? -3.695 17.499 -2.837 1.00 35.28 176 ARG A N 1
ATOM 1361 C CA . ARG A 1 176 ? -4.117 16.112 -2.542 1.00 35.28 176 ARG A CA 1
ATOM 1362 C C . ARG A 1 176 ? -5.330 15.577 -3.330 1.00 35.28 176 ARG A C 1
ATOM 1364 O O . ARG A 1 176 ? -5.848 14.532 -2.970 1.00 35.28 176 ARG A O 1
ATOM 1371 N N . SER A 1 177 ? -5.831 16.278 -4.343 1.00 29.48 177 SER A N 1
ATOM 1372 C CA . SER A 1 177 ? -7.135 15.985 -4.946 1.00 29.48 177 SER A CA 1
ATOM 1373 C C . SER A 1 177 ? -7.110 15.269 -6.300 1.00 29.48 177 SER A C 1
ATOM 1375 O O . SER A 1 177 ? -8.191 14.922 -6.761 1.00 29.48 177 SER A O 1
ATOM 1377 N N . CYS A 1 178 ? -5.961 15.068 -6.966 1.00 30.38 178 CYS A N 1
ATOM 1378 C CA . CYS A 1 178 ? -5.991 14.714 -8.401 1.00 30.38 178 CYS A CA 1
ATOM 1379 C C . CYS A 1 178 ? -4.958 13.692 -8.927 1.00 30.38 178 CYS A C 1
ATOM 1381 O O . CYS A 1 178 ? -4.800 13.625 -10.141 1.00 30.38 178 CYS A O 1
ATOM 1383 N N . ALA A 1 179 ? -4.237 12.919 -8.109 1.00 37.28 179 ALA A N 1
ATOM 1384 C CA . ALA A 1 179 ? -3.217 12.014 -8.661 1.00 37.28 179 ALA A CA 1
ATOM 1385 C C . ALA A 1 179 ? -3.195 10.656 -7.955 1.00 37.28 179 ALA A C 1
ATOM 1387 O O . ALA A 1 179 ? -2.477 10.486 -6.972 1.00 37.28 179 ALA A O 1
ATOM 1388 N N . ARG A 1 180 ? -3.966 9.706 -8.493 1.00 55.03 180 ARG A N 1
ATOM 1389 C CA . ARG A 1 180 ? -3.777 8.275 -8.233 1.00 55.03 180 ARG A CA 1
ATOM 1390 C C . ARG A 1 180 ? -2.567 7.793 -9.039 1.00 55.03 180 ARG A C 1
ATOM 1392 O O . ARG A 1 180 ? -2.238 8.380 -10.076 1.00 55.03 180 ARG A O 1
ATOM 1399 N N . ARG A 1 181 ? -1.899 6.731 -8.600 1.00 64.38 181 ARG A N 1
ATOM 1400 C CA . ARG A 1 181 ? -0.717 6.167 -9.264 1.00 64.38 181 ARG A CA 1
ATOM 1401 C C . ARG A 1 181 ? -0.916 4.707 -9.637 1.00 64.38 181 ARG A C 1
ATOM 1403 O O . ARG A 1 181 ? -1.322 3.889 -8.817 1.00 64.38 181 ARG A O 1
ATOM 1410 N N . LEU A 1 182 ? -0.530 4.386 -10.866 1.00 48.28 182 LEU A N 1
ATOM 1411 C CA . LEU A 1 182 ? -0.300 3.037 -11.356 1.00 48.28 182 LEU A CA 1
ATOM 1412 C C . LEU A 1 182 ? 1.213 2.806 -11.437 1.00 48.28 182 LEU A C 1
ATOM 1414 O O . LEU A 1 182 ? 1.892 3.318 -12.324 1.00 48.28 182 LEU A O 1
ATOM 1418 N N . CYS A 1 183 ? 1.768 2.068 -10.481 1.00 54.84 183 CYS A N 1
ATOM 1419 C CA . CYS A 1 183 ? 3.220 1.899 -10.371 1.00 54.84 183 CYS A CA 1
ATOM 1420 C C . CYS A 1 183 ? 3.776 0.941 -11.436 1.00 54.84 183 CYS A C 1
ATOM 1422 O O . CYS A 1 183 ? 3.489 -0.256 -11.389 1.00 54.84 183 CYS A O 1
ATOM 1424 N N . ASP A 1 184 ? 4.612 1.467 -12.338 1.00 37.16 184 ASP A N 1
ATOM 1425 C CA . ASP A 1 184 ? 5.266 0.741 -13.431 1.00 37.16 184 ASP A CA 1
ATOM 1426 C C . ASP A 1 184 ? 6.783 0.698 -13.228 1.00 37.16 184 ASP A C 1
ATOM 1428 O O . ASP A 1 184 ? 7.424 1.666 -12.837 1.00 37.16 184 ASP A O 1
ATOM 1432 N N . LEU A 1 185 ? 7.368 -0.467 -13.474 1.00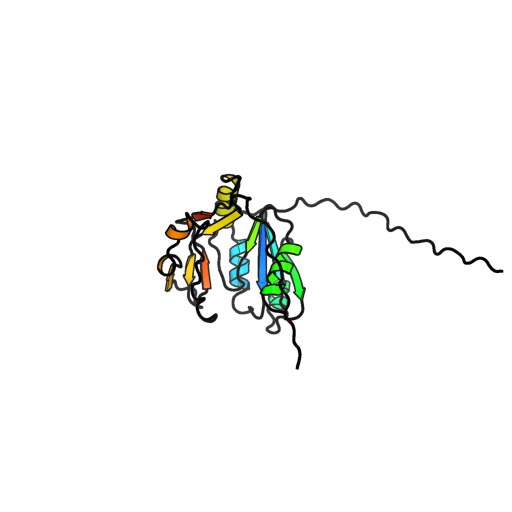 42.62 185 LEU A N 1
ATOM 1433 C CA . LEU A 1 185 ? 8.774 -0.757 -13.232 1.00 42.62 185 LEU A CA 1
ATOM 1434 C C . LEU A 1 185 ? 9.583 -0.857 -14.529 1.00 42.62 185 LEU A C 1
ATOM 1436 O O . LEU A 1 185 ? 10.610 -1.533 -14.539 1.00 42.62 185 LEU A O 1
ATOM 1440 N N . SER A 1 186 ? 9.189 -0.237 -15.643 1.00 33.56 186 SER A N 1
ATOM 1441 C CA . SER A 1 186 ? 10.094 -0.194 -16.807 1.00 33.56 186 SER A CA 1
ATOM 1442 C C . SER A 1 186 ? 11.471 0.403 -16.448 1.00 33.56 186 SER A C 1
ATOM 1444 O O . SER A 1 186 ? 12.465 0.029 -17.060 1.00 33.56 186 SER A O 1
ATOM 1446 N N . GLU A 1 187 ? 11.544 1.240 -15.402 1.00 35.03 187 GLU A N 1
ATOM 1447 C CA . GLU A 1 187 ? 12.766 1.863 -14.879 1.00 35.03 187 GLU A CA 1
ATOM 1448 C C . GLU A 1 187 ? 12.762 1.822 -13.337 1.00 35.03 187 GLU A C 1
ATOM 1450 O O . GLU A 1 187 ? 12.154 2.658 -12.670 1.00 35.03 187 GLU A O 1
ATOM 1455 N N . ALA A 1 188 ? 13.371 0.790 -12.746 1.00 33.72 188 ALA A N 1
ATOM 1456 C CA . ALA A 1 188 ? 13.560 0.711 -11.298 1.00 33.72 188 ALA A CA 1
ATOM 1457 C C . ALA A 1 188 ? 14.808 1.510 -10.905 1.00 33.72 188 ALA A C 1
ATOM 1459 O O . ALA A 1 188 ? 15.897 1.225 -11.405 1.00 33.72 188 ALA A O 1
ATOM 1460 N N . SER A 1 189 ? 14.657 2.465 -9.991 1.00 39.44 189 SER A N 1
ATOM 1461 C CA . SER A 1 189 ? 15.772 3.233 -9.434 1.00 39.44 189 SER A CA 1
ATOM 1462 C C . SER A 1 189 ? 16.050 2.744 -8.012 1.00 39.44 189 SER A C 1
ATOM 1464 O O . SER A 1 189 ? 15.141 2.627 -7.188 1.00 39.44 189 SER A O 1
ATOM 1466 N N . ILE A 1 190 ? 17.311 2.410 -7.733 1.00 40.84 190 ILE A N 1
ATOM 1467 C CA . ILE A 1 190 ? 17.784 1.932 -6.426 1.00 40.84 190 ILE A CA 1
ATOM 1468 C C . ILE A 1 190 ? 18.560 3.077 -5.777 1.00 40.84 190 ILE A C 1
ATOM 1470 O O . ILE A 1 190 ? 19.477 3.621 -6.392 1.00 40.84 190 ILE A O 1
ATOM 1474 N N . THR A 1 191 ? 18.214 3.441 -4.541 1.00 33.25 191 THR A N 1
ATOM 1475 C CA . THR A 1 191 ? 18.999 4.406 -3.759 1.00 33.25 191 THR A CA 1
ATOM 1476 C C . THR A 1 191 ? 19.690 3.685 -2.607 1.00 33.25 191 THR A C 1
ATOM 1478 O O . THR A 1 191 ? 19.047 3.120 -1.722 1.00 33.25 191 THR A O 1
ATOM 1481 N N . THR A 1 192 ? 21.020 3.723 -2.615 1.00 27.75 192 THR A N 1
ATOM 1482 C CA . THR A 1 192 ? 21.885 3.200 -1.552 1.00 27.75 192 THR A CA 1
ATOM 1483 C C . THR A 1 192 ? 22.247 4.345 -0.604 1.00 27.75 192 THR A C 1
ATOM 1485 O O . THR A 1 192 ? 22.722 5.386 -1.055 1.00 27.75 192 THR A O 1
ATOM 1488 N N . THR A 1 193 ? 22.059 4.177 0.705 1.00 31.19 193 THR A N 1
ATOM 1489 C CA . THR A 1 193 ? 22.613 5.103 1.709 1.00 31.19 193 THR A CA 1
ATOM 1490 C C . THR A 1 193 ? 23.653 4.370 2.536 1.00 31.19 193 THR A C 1
ATOM 1492 O O . THR A 1 193 ? 23.311 3.449 3.273 1.00 31.19 193 THR A O 1
ATOM 1495 N N . SER A 1 194 ? 24.917 4.785 2.435 1.00 25.89 194 SER A N 1
ATOM 1496 C CA . SER A 1 194 ? 25.980 4.297 3.308 1.00 25.89 194 SER A CA 1
ATOM 1497 C C . SER A 1 194 ? 25.799 4.858 4.721 1.00 25.89 194 SER A C 1
ATOM 1499 O O . SER A 1 194 ? 25.708 6.067 4.948 1.00 25.89 194 SER A O 1
ATOM 1501 N N . THR A 1 195 ? 25.734 3.959 5.699 1.00 29.97 195 THR A N 1
ATOM 1502 C CA . THR A 1 195 ? 25.604 4.279 7.123 1.00 29.97 195 THR A CA 1
ATOM 1503 C C . THR A 1 195 ? 26.896 4.903 7.645 1.00 29.97 195 THR A C 1
ATOM 1505 O O . THR A 1 195 ? 27.769 4.208 8.161 1.00 29.97 195 THR A O 1
ATOM 1508 N N . SER A 1 196 ? 27.073 6.217 7.505 1.00 28.78 196 SER A N 1
ATOM 1509 C CA . SER A 1 196 ? 28.073 6.968 8.285 1.00 28.78 196 SER A CA 1
ATOM 1510 C C . SER A 1 196 ? 27.758 8.469 8.347 1.00 28.78 196 SER A C 1
ATOM 1512 O O . SER A 1 196 ? 28.477 9.273 7.775 1.00 28.78 196 SER A O 1
ATOM 1514 N N . ALA A 1 197 ? 26.688 8.863 9.048 1.00 27.86 197 ALA A N 1
ATOM 1515 C CA . ALA A 1 197 ? 26.557 10.203 9.651 1.00 27.86 197 ALA A CA 1
ATOM 1516 C C . ALA A 1 197 ? 25.270 10.318 10.493 1.00 27.86 197 ALA A C 1
ATOM 1518 O O . ALA A 1 197 ? 24.348 11.051 10.152 1.00 27.86 197 ALA A O 1
ATOM 1519 N N . ILE A 1 198 ? 25.203 9.615 11.626 1.00 27.75 198 ILE A N 1
ATOM 1520 C CA . ILE A 1 198 ? 24.348 10.053 12.740 1.00 27.75 198 ILE A CA 1
ATOM 1521 C C . ILE A 1 198 ? 25.295 10.504 13.846 1.00 27.75 198 ILE A C 1
ATOM 1523 O O . ILE A 1 198 ? 25.622 9.759 14.764 1.00 27.75 198 ILE A O 1
ATOM 1527 N N . THR A 1 199 ? 25.785 11.735 13.721 1.00 25.83 199 THR A N 1
ATOM 1528 C CA . THR A 1 199 ? 26.342 12.479 14.850 1.00 25.83 199 THR A CA 1
ATOM 1529 C C . THR A 1 199 ? 25.351 13.566 15.221 1.00 25.83 199 THR A C 1
ATOM 1531 O O . THR A 1 199 ? 25.064 14.470 14.441 1.00 25.83 199 THR A O 1
ATOM 1534 N N . THR A 1 200 ? 24.810 13.397 16.422 1.00 34.91 200 THR A N 1
ATOM 1535 C CA . THR A 1 200 ? 24.050 14.339 17.244 1.00 34.91 200 THR A CA 1
ATOM 1536 C C . THR A 1 200 ? 24.278 15.812 16.899 1.00 34.91 200 THR A C 1
ATOM 1538 O O . THR A 1 200 ? 25.375 16.334 17.089 1.00 34.91 200 THR A O 1
ATOM 1541 N N . SER A 1 201 ? 23.209 16.497 16.498 1.00 27.91 201 SER A N 1
ATOM 1542 C CA . SER A 1 201 ? 23.113 17.955 16.527 1.00 27.91 201 SER A CA 1
ATOM 1543 C C . SER A 1 201 ? 21.936 18.322 17.422 1.00 27.91 201 SER A C 1
ATOM 1545 O O . SER A 1 201 ? 20.806 17.906 17.171 1.00 27.91 201 SER A O 1
ATOM 1547 N N . GLY A 1 202 ? 22.257 19.034 18.500 1.00 26.95 202 GLY A N 1
ATOM 1548 C CA . GLY A 1 202 ? 21.421 19.328 19.654 1.00 26.95 202 GLY A CA 1
ATOM 1549 C C . GLY A 1 202 ? 20.089 20.004 19.347 1.00 26.95 202 GLY A C 1
ATOM 1550 O O . GLY A 1 202 ? 19.970 20.875 18.489 1.00 26.95 202 GLY A O 1
ATOM 1551 N N . TYR A 1 203 ? 19.101 19.590 20.130 1.00 26.12 203 TYR A N 1
ATOM 1552 C CA . TYR A 1 203 ? 17.868 20.308 20.401 1.00 26.12 203 TYR A CA 1
ATOM 1553 C C . TYR A 1 203 ? 18.234 21.532 21.254 1.00 26.12 203 TYR A C 1
ATOM 1555 O O . TYR A 1 203 ? 18.598 21.361 22.416 1.00 26.12 203 TYR A O 1
ATOM 1563 N N . ASP A 1 204 ? 18.176 22.742 20.695 1.00 28.84 204 ASP A N 1
ATOM 1564 C CA . ASP A 1 204 ? 18.298 23.971 21.483 1.00 28.84 204 ASP A CA 1
ATOM 1565 C C . ASP A 1 204 ? 16.902 24.570 21.672 1.00 28.84 204 ASP A C 1
ATOM 1567 O O . ASP A 1 204 ? 16.279 25.135 20.770 1.00 28.84 204 ASP A O 1
ATOM 1571 N N . SER A 1 205 ? 16.360 24.328 22.859 1.00 31.91 205 SER A N 1
ATOM 1572 C CA . SER A 1 205 ? 15.083 24.831 23.339 1.00 31.91 205 SER A CA 1
ATOM 1573 C C . SER A 1 205 ? 15.220 26.294 23.741 1.00 31.91 205 SER A C 1
ATOM 1575 O O . SER A 1 205 ? 15.938 26.588 24.691 1.00 31.91 205 SER A O 1
ATOM 1577 N N . HIS A 1 206 ? 14.484 27.201 23.103 1.00 29.78 206 HIS A N 1
ATOM 1578 C CA . HIS A 1 206 ? 14.181 28.510 23.686 1.00 29.78 206 HIS A CA 1
ATOM 1579 C C . HIS A 1 206 ? 12.668 28.720 23.706 1.00 29.78 206 HIS A C 1
ATOM 1581 O O . HIS A 1 206 ? 12.049 29.128 22.726 1.00 29.78 206 HIS A O 1
ATOM 1587 N N . ALA A 1 207 ? 12.083 28.412 24.863 1.00 31.80 207 ALA A N 1
ATOM 1588 C CA . ALA A 1 207 ? 10.756 28.843 25.260 1.00 31.80 207 ALA A CA 1
ATOM 1589 C C . ALA A 1 207 ? 10.893 30.051 26.201 1.00 31.80 207 ALA A C 1
ATOM 1591 O O . ALA A 1 207 ? 11.428 29.898 27.291 1.00 31.80 207 ALA A O 1
ATOM 1592 N N . GLY A 1 208 ? 10.385 31.202 25.740 1.00 27.03 208 GLY A N 1
ATOM 1593 C CA . GLY A 1 208 ? 9.702 32.266 26.494 1.00 27.03 208 GLY A CA 1
ATOM 1594 C C . GLY A 1 208 ? 10.441 33.034 27.597 1.00 27.03 208 GLY A C 1
ATOM 1595 O O . GLY A 1 208 ? 11.135 32.448 28.413 1.00 27.03 208 GLY A O 1
ATOM 1596 N N . THR A 1 209 ? 10.173 34.345 27.691 1.00 30.05 209 THR A N 1
ATOM 1597 C CA . THR A 1 209 ? 9.749 35.040 28.930 1.00 30.05 209 THR A CA 1
ATOM 1598 C C . THR A 1 209 ? 9.373 36.504 28.615 1.00 30.05 209 THR A C 1
ATOM 1600 O O . THR A 1 209 ? 10.201 37.232 28.081 1.00 30.05 209 THR A O 1
ATOM 1603 N N . VAL A 1 210 ? 8.125 36.846 28.984 1.00 37.53 210 VAL A N 1
ATOM 1604 C CA . VAL A 1 210 ? 7.399 38.142 29.121 1.00 37.53 210 VAL A CA 1
ATOM 1605 C C . VAL A 1 210 ? 7.430 39.160 27.979 1.00 37.53 210 VAL A C 1
ATOM 1607 O O . VAL A 1 210 ? 8.474 39.800 27.751 1.00 37.53 210 VAL A O 1
#

Mean predicted aligned error: 13.81 Å

pLDDT: mean 74.35, std 26.91, range [25.83, 98.5]